Protein AF-A0A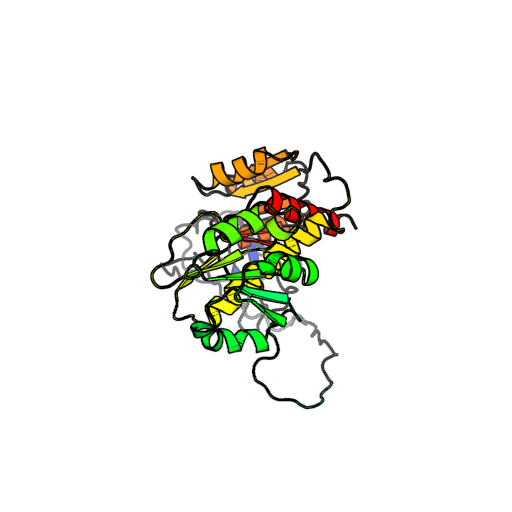348ZZZ7-F1 (afdb_monomer_lite)

Sequence (368 aa):
MDRSSLIPVRCTLPDGAIFDVIANDISSEGLRFYMSNSPVPPSVGDSLKLRFDTPGLEGVSVSGTIKNSSKVLDMACFRVCFDEVSDGDQPKLAEYRNPEAHRTHRGVDLGREDDIVPEGGVLFVIDEPAIRDTYGFLERSFDVLHSDSFDVISQLLSASPDAILLSSCLPDAPMVLQVLTGHPILRATPVIEVQRGKPKTSGRFFASLSSPLDEGLVLETFYRAIEAKRISTSLHEGEFSGPFKTGLSILLVDDSPGSEEYDLEVLRGLDCEVKRISNLKLLYDAFAWSTPDVIAIDEGTREVDARTVCRLLNMNRELKDVPKLLLSERKGRGISDQSALFSSVLTKPFTAKQFLSRVHYLFRQTSK

Structure (mmCIF, N/CA/C/O backbone):
data_AF-A0A348ZZZ7-F1
#
_entry.id   AF-A0A348ZZZ7-F1
#
loop_
_atom_site.group_PDB
_atom_site.id
_atom_site.type_symbol
_atom_site.label_atom_id
_atom_site.label_alt_id
_atom_site.label_comp_id
_atom_site.label_asym_id
_atom_site.label_entity_id
_atom_site.label_seq_id
_atom_site.pdbx_PDB_ins_code
_atom_site.Cartn_x
_atom_site.Cartn_y
_atom_site.Cartn_z
_atom_site.occupancy
_atom_site.B_iso_or_equiv
_atom_site.auth_seq_id
_atom_site.auth_comp_id
_atom_site.auth_asym_id
_atom_site.auth_atom_id
_atom_site.pdbx_PDB_model_num
ATOM 1 N N . MET A 1 1 ? 4.034 -18.084 21.343 1.00 40.88 1 MET A N 1
ATOM 2 C CA . MET A 1 1 ? 3.652 -17.492 22.643 1.00 40.88 1 MET A CA 1
ATOM 3 C C . MET A 1 1 ? 2.147 -17.589 22.761 1.00 40.88 1 MET A C 1
ATOM 5 O O . MET A 1 1 ? 1.463 -17.065 21.890 1.00 40.88 1 MET A O 1
ATOM 9 N N . ASP A 1 2 ? 1.656 -18.303 23.768 1.00 29.78 2 ASP A N 1
ATOM 10 C CA . ASP A 1 2 ? 0.224 -18.436 24.038 1.00 29.78 2 ASP A CA 1
ATOM 11 C C . ASP A 1 2 ? -0.265 -17.182 24.786 1.00 29.78 2 ASP A C 1
ATOM 13 O O . ASP A 1 2 ? 0.371 -16.741 25.740 1.00 29.78 2 ASP A O 1
ATOM 17 N N . ARG A 1 3 ? -1.328 -16.541 24.289 1.00 39.69 3 ARG A N 1
ATOM 18 C CA . ARG A 1 3 ? -1.830 -15.235 24.768 1.00 39.69 3 ARG A CA 1
ATOM 19 C C . ARG A 1 3 ? -2.827 -15.366 25.931 1.00 39.69 3 ARG A C 1
ATOM 21 O O . ARG A 1 3 ? -3.388 -14.363 26.360 1.00 39.69 3 ARG A O 1
ATOM 28 N N . SER A 1 4 ? -3.054 -16.577 26.433 1.00 36.25 4 SER A N 1
ATOM 29 C CA . SER A 1 4 ? -4.069 -16.898 27.445 1.00 36.25 4 SER A CA 1
ATOM 30 C C . SER A 1 4 ? -3.659 -16.638 28.908 1.00 36.25 4 SER A C 1
ATOM 32 O O . SER A 1 4 ? -4.477 -16.844 29.799 1.00 36.25 4 SER A O 1
ATOM 34 N N . SER A 1 5 ? -2.440 -16.155 29.184 1.00 48.00 5 SER A N 1
ATOM 35 C CA . SER A 1 5 ? -1.867 -16.105 30.546 1.00 48.00 5 SER A CA 1
ATOM 36 C C . SER A 1 5 ? -1.622 -14.706 31.137 1.00 48.00 5 SER A C 1
ATOM 38 O O . SER A 1 5 ? -0.994 -14.596 32.190 1.00 48.00 5 SER A O 1
ATOM 40 N N . LEU A 1 6 ? -2.103 -13.628 30.504 1.00 54.84 6 LEU A N 1
ATOM 41 C CA . LEU A 1 6 ? -1.942 -12.271 31.046 1.00 54.84 6 LEU A CA 1
ATOM 42 C C . LEU A 1 6 ? -3.040 -11.947 32.065 1.00 54.84 6 LEU A C 1
ATOM 44 O O . LEU A 1 6 ? -4.223 -11.964 31.728 1.00 54.84 6 LEU A O 1
ATOM 48 N N . ILE A 1 7 ? -2.644 -11.597 33.291 1.00 66.00 7 ILE A N 1
ATOM 49 C CA . ILE A 1 7 ? -3.569 -11.256 34.381 1.00 66.00 7 ILE A CA 1
ATOM 50 C C . ILE A 1 7 ? -3.380 -9.773 34.735 1.00 66.00 7 ILE A C 1
ATOM 52 O O . ILE A 1 7 ? -2.289 -9.392 35.172 1.00 66.00 7 ILE A O 1
ATOM 56 N N . PRO A 1 8 ? -4.396 -8.911 34.538 1.00 59.97 8 PRO A N 1
ATOM 57 C CA . PRO A 1 8 ? -4.351 -7.547 35.040 1.00 59.97 8 PRO A CA 1
ATOM 58 C C . PRO A 1 8 ? -4.433 -7.577 36.565 1.00 59.97 8 PRO A C 1
ATOM 60 O O . PRO A 1 8 ? -5.301 -8.229 37.142 1.00 59.97 8 PRO A O 1
ATOM 63 N N . VAL A 1 9 ? -3.523 -6.867 37.215 1.00 70.25 9 VAL A N 1
ATOM 64 C CA . VAL A 1 9 ? -3.410 -6.818 38.667 1.00 70.25 9 VAL A CA 1
ATOM 65 C C . VAL A 1 9 ? -3.410 -5.364 39.109 1.00 70.25 9 VAL A C 1
ATOM 67 O O . VAL A 1 9 ? -2.628 -4.553 38.619 1.00 70.25 9 VAL A O 1
ATOM 70 N N . ARG A 1 10 ? -4.267 -5.045 40.078 1.00 69.31 10 ARG A N 1
ATOM 71 C CA . ARG A 1 10 ? -4.267 -3.750 40.752 1.00 69.31 10 ARG A CA 1
ATOM 72 C C . ARG A 1 10 ? -3.380 -3.809 41.989 1.00 69.31 10 ARG A C 1
ATOM 74 O O . ARG A 1 10 ? -3.552 -4.691 42.829 1.00 69.31 10 ARG A O 1
ATOM 81 N N . CYS A 1 11 ? -2.461 -2.859 42.085 1.00 71.81 11 CYS A N 1
ATOM 82 C CA . CYS A 1 11 ? -1.496 -2.734 43.166 1.00 71.81 11 CYS A CA 1
ATOM 83 C C . CYS A 1 11 ? -1.718 -1.433 43.936 1.00 71.81 11 CYS A C 1
ATOM 85 O O . CYS A 1 11 ? -1.979 -0.392 43.335 1.00 71.81 11 CYS A O 1
ATOM 87 N N . THR A 1 12 ? -1.541 -1.488 45.257 1.00 64.62 12 THR A N 1
ATOM 88 C CA . THR A 1 12 ? -1.583 -0.314 46.142 1.00 64.62 12 THR A CA 1
ATOM 89 C C . THR A 1 12 ? -0.249 -0.157 46.877 1.00 64.62 12 THR A C 1
ATOM 91 O O . THR A 1 12 ? 0.246 -1.121 47.464 1.00 64.62 12 THR A O 1
ATOM 94 N N . LEU A 1 13 ? 0.342 1.039 46.836 1.00 70.00 13 LEU A N 1
ATOM 95 C CA . LEU A 1 13 ? 1.555 1.415 47.569 1.00 70.00 13 LEU A CA 1
ATOM 96 C C . LEU A 1 13 ? 1.272 1.665 49.062 1.00 70.00 13 LEU A C 1
ATOM 98 O O . LEU A 1 13 ? 0.129 1.926 49.438 1.00 70.00 13 LEU A O 1
ATOM 102 N N . PRO A 1 14 ? 2.306 1.656 49.932 1.00 64.88 14 PRO A N 1
ATOM 103 C CA . PRO A 1 14 ? 2.147 1.969 51.355 1.00 64.88 14 PRO A CA 1
ATOM 104 C C . PRO A 1 14 ? 1.553 3.355 51.650 1.00 64.88 14 PRO A C 1
ATOM 106 O O . PRO A 1 14 ? 0.932 3.537 52.692 1.00 64.88 14 PRO A O 1
ATOM 109 N N . ASP A 1 15 ? 1.739 4.324 50.751 1.00 72.69 15 ASP A N 1
ATOM 110 C CA . ASP A 1 15 ? 1.164 5.672 50.847 1.00 72.69 15 ASP A CA 1
ATOM 111 C C . ASP A 1 15 ? -0.277 5.763 50.302 1.00 72.69 15 ASP A C 1
ATOM 113 O O . ASP A 1 15 ? -0.887 6.831 50.340 1.00 72.69 15 ASP A O 1
ATOM 117 N N . GLY A 1 16 ? -0.835 4.645 49.828 1.00 71.75 16 GLY A N 1
ATOM 118 C CA . GLY A 1 16 ? -2.186 4.546 49.287 1.00 71.75 16 GLY A CA 1
ATOM 119 C C . GLY A 1 16 ? -2.299 4.800 47.782 1.00 71.75 16 GLY A C 1
ATOM 120 O O . GLY A 1 16 ? -3.409 4.732 47.257 1.00 71.75 16 GLY A O 1
ATOM 121 N N . ALA A 1 17 ? -1.202 5.071 47.066 1.00 70.69 17 ALA A N 1
ATOM 122 C CA . ALA A 1 17 ? -1.259 5.236 45.615 1.00 70.69 17 ALA A CA 1
ATOM 123 C C . ALA A 1 17 ? -1.585 3.909 44.907 1.00 70.69 17 ALA A C 1
ATOM 125 O O . ALA A 1 17 ? -1.021 2.866 45.232 1.00 70.69 17 ALA A O 1
ATOM 126 N N . ILE A 1 18 ? -2.477 3.957 43.915 1.00 69.38 18 ILE A N 1
ATOM 127 C CA . ILE A 1 18 ? -2.961 2.783 43.177 1.00 69.38 18 ILE A CA 1
ATOM 128 C C . ILE A 1 18 ? -2.403 2.807 41.754 1.00 69.38 18 ILE A C 1
ATOM 130 O O . ILE A 1 18 ? -2.401 3.853 41.106 1.00 69.38 18 ILE A O 1
ATOM 134 N N . PHE A 1 19 ? -1.965 1.656 41.249 1.00 71.88 19 PHE A N 1
ATOM 135 C CA . PHE A 1 19 ? -1.546 1.490 39.859 1.00 71.88 19 PHE A CA 1
ATOM 136 C C . PHE A 1 19 ? -1.891 0.093 39.339 1.00 71.88 19 PHE A C 1
ATOM 138 O O . PHE A 1 19 ? -1.918 -0.881 40.093 1.00 71.88 19 PHE A O 1
ATOM 145 N N . ASP A 1 20 ? -2.146 0.001 38.038 1.00 66.69 20 ASP A N 1
ATOM 146 C CA . ASP A 1 20 ? -2.441 -1.262 37.372 1.00 66.69 20 ASP A CA 1
ATOM 147 C C . ASP A 1 20 ? -1.150 -1.818 36.734 1.00 66.69 20 ASP A C 1
ATOM 149 O O . ASP A 1 20 ? -0.384 -1.101 36.084 1.00 66.69 20 ASP A O 1
ATOM 153 N N . VAL A 1 21 ? -0.885 -3.105 36.946 1.00 73.81 21 VAL A N 1
ATOM 154 C CA . VAL A 1 21 ? 0.233 -3.863 36.366 1.00 73.81 21 VAL A CA 1
ATOM 155 C C . VAL A 1 21 ? -0.299 -5.066 35.605 1.00 73.81 21 VAL A C 1
ATOM 157 O O . VAL A 1 21 ? -1.351 -5.617 35.921 1.00 73.81 21 VAL A O 1
ATOM 160 N N . ILE A 1 22 ? 0.453 -5.506 34.602 1.00 67.75 22 ILE A N 1
ATOM 161 C CA . ILE A 1 22 ? 0.140 -6.733 33.869 1.00 67.75 22 ILE A CA 1
ATOM 162 C C . ILE A 1 22 ? 1.120 -7.804 34.331 1.00 67.75 22 ILE A C 1
ATOM 164 O O . ILE A 1 22 ? 2.333 -7.646 34.167 1.00 67.75 22 ILE A O 1
ATOM 168 N N . ALA A 1 23 ? 0.599 -8.876 34.922 1.00 66.38 23 ALA A N 1
ATOM 169 C CA . ALA A 1 23 ? 1.379 -10.063 35.226 1.00 66.38 23 ALA A CA 1
ATOM 170 C C . ALA A 1 23 ? 1.506 -10.927 33.968 1.00 66.38 23 ALA A C 1
ATOM 172 O O . ALA A 1 23 ? 0.514 -11.183 33.281 1.00 66.38 23 ALA A O 1
ATOM 173 N N . ASN A 1 24 ? 2.723 -11.377 33.675 1.00 59.62 24 ASN A N 1
ATOM 174 C CA . ASN A 1 24 ? 2.992 -12.356 32.631 1.00 59.62 24 ASN A CA 1
ATOM 175 C C . ASN A 1 24 ? 3.747 -13.540 33.235 1.00 59.62 24 ASN A C 1
ATOM 177 O O . ASN A 1 24 ? 4.702 -13.335 33.985 1.00 59.62 24 ASN A O 1
ATOM 181 N N . ASP A 1 25 ? 3.350 -14.739 32.814 1.00 56.84 25 ASP A N 1
ATOM 182 C CA . ASP A 1 25 ? 4.038 -16.010 33.047 1.00 56.84 25 ASP A CA 1
ATOM 183 C C . ASP A 1 25 ? 4.142 -16.431 34.530 1.00 56.84 25 ASP A C 1
ATOM 185 O O . ASP A 1 25 ? 4.960 -15.930 35.304 1.00 56.84 25 ASP A O 1
ATOM 189 N N . ILE A 1 26 ? 3.300 -17.389 34.937 1.00 54.06 26 ILE A N 1
ATOM 190 C CA . ILE A 1 26 ? 3.423 -18.077 36.229 1.00 54.06 26 ILE A CA 1
ATOM 191 C C . ILE A 1 26 ? 4.388 -19.245 36.015 1.00 54.06 26 ILE A C 1
ATOM 193 O O . ILE A 1 26 ? 3.978 -20.355 35.684 1.00 54.06 26 ILE A O 1
ATOM 197 N N . SER A 1 27 ? 5.683 -18.983 36.171 1.00 59.16 27 SER A N 1
ATOM 198 C CA . SER A 1 27 ? 6.711 -20.027 36.142 1.00 59.16 27 SER A CA 1
ATOM 199 C C . SER A 1 27 ? 7.116 -20.441 37.559 1.00 59.16 27 SER A C 1
ATOM 201 O O . SER A 1 27 ? 6.886 -19.710 38.525 1.00 59.16 27 SER A O 1
ATOM 203 N N . SER A 1 28 ? 7.810 -21.575 37.690 1.00 43.50 28 SER A N 1
ATOM 204 C CA . SER A 1 28 ? 8.459 -21.980 38.946 1.00 43.50 28 SER A CA 1
ATOM 205 C C . SER A 1 28 ? 9.517 -20.982 39.442 1.00 43.50 28 SER A C 1
ATOM 207 O O . SER A 1 28 ? 9.983 -21.103 40.570 1.00 43.50 28 SER A O 1
ATOM 209 N N . GLU A 1 29 ? 9.915 -20.002 38.620 1.00 46.00 29 GLU A N 1
ATOM 210 C CA . GLU A 1 29 ? 10.874 -18.954 38.988 1.00 46.00 29 GLU A CA 1
ATOM 211 C C . GLU A 1 29 ? 10.224 -17.649 39.489 1.00 46.00 29 GLU A C 1
ATOM 213 O O . GLU A 1 29 ? 10.944 -16.720 39.873 1.00 46.00 29 GLU A O 1
ATOM 218 N N . GLY A 1 30 ? 8.887 -17.586 39.517 1.00 51.91 30 GLY A N 1
ATOM 219 C CA . GLY A 1 30 ? 8.097 -16.454 40.009 1.00 51.91 30 GLY A CA 1
ATOM 220 C C . GLY A 1 30 ? 7.305 -15.720 38.919 1.00 51.91 30 GLY A C 1
ATOM 221 O O . GLY A 1 30 ? 7.444 -15.991 37.726 1.00 51.91 30 GLY A O 1
ATOM 222 N N . LEU A 1 31 ? 6.465 -14.777 39.360 1.00 55.09 31 LEU A N 1
ATOM 223 C CA . LEU A 1 31 ? 5.663 -13.876 38.521 1.00 55.09 31 LEU A CA 1
ATOM 224 C C . LEU A 1 31 ? 6.498 -12.679 38.048 1.00 55.09 31 LEU A C 1
ATOM 226 O O . LEU A 1 31 ? 7.204 -12.065 38.854 1.00 55.09 31 LEU A O 1
ATOM 230 N N . ARG A 1 32 ? 6.370 -12.296 36.771 1.00 56.94 32 ARG A N 1
ATOM 231 C CA . ARG A 1 32 ? 6.934 -11.043 36.244 1.00 56.94 32 ARG A CA 1
ATOM 232 C C . ARG A 1 32 ? 5.830 -10.015 36.031 1.00 56.94 32 ARG A C 1
ATOM 234 O O . ARG A 1 32 ? 4.842 -10.290 35.354 1.00 56.94 32 ARG A O 1
ATOM 241 N N . PHE A 1 33 ? 6.027 -8.815 36.568 1.00 61.47 33 PHE A N 1
ATOM 242 C CA . PHE A 1 33 ? 5.112 -7.689 36.382 1.00 61.47 33 PHE A CA 1
ATOM 243 C C . PHE A 1 33 ? 5.710 -6.651 35.447 1.00 61.47 33 PHE A C 1
ATOM 245 O O . PHE A 1 33 ? 6.908 -6.377 35.498 1.00 61.47 33 PHE A O 1
ATOM 252 N N . TYR A 1 34 ? 4.848 -6.040 34.642 1.00 57.56 34 TYR A N 1
ATOM 253 C CA . TYR A 1 34 ? 5.182 -4.892 33.812 1.00 57.56 34 TYR A CA 1
ATOM 254 C C . TYR A 1 34 ? 4.372 -3.692 34.293 1.00 57.56 34 TYR A C 1
ATOM 256 O O . TYR A 1 34 ? 3.142 -3.749 34.335 1.00 57.56 34 TYR A O 1
ATOM 264 N N . MET A 1 35 ? 5.065 -2.612 34.656 1.00 54.06 35 MET A N 1
ATOM 265 C CA . MET A 1 35 ? 4.446 -1.319 34.947 1.00 54.06 35 MET A CA 1
ATOM 266 C C . MET A 1 35 ? 4.357 -0.506 33.660 1.00 54.06 35 MET A C 1
ATOM 268 O O . MET A 1 35 ? 5.371 -0.281 33.003 1.00 54.06 35 MET A O 1
ATOM 272 N N . SER A 1 36 ? 3.161 -0.041 33.303 1.00 45.88 36 SER A N 1
ATOM 273 C CA . SER A 1 36 ? 3.002 0.950 32.239 1.00 45.88 36 SER A CA 1
ATOM 274 C C . SER A 1 36 ? 2.956 2.356 32.842 1.00 45.88 36 SER A C 1
ATOM 276 O O . SER A 1 36 ? 1.998 2.694 33.528 1.00 45.88 36 SER A O 1
ATOM 278 N N . ASN A 1 37 ? 3.980 3.165 32.558 1.00 46.91 37 ASN A N 1
ATOM 279 C CA . ASN A 1 37 ? 3.982 4.633 32.636 1.00 46.91 37 ASN A CA 1
ATOM 280 C C . ASN A 1 37 ? 3.363 5.279 33.893 1.00 46.91 37 ASN A C 1
ATOM 282 O O . ASN A 1 37 ? 2.381 6.013 33.804 1.00 46.91 37 ASN A O 1
ATOM 286 N N . SER A 1 38 ? 4.015 5.118 35.043 1.00 47.84 38 SER A N 1
ATOM 287 C CA . SER A 1 38 ? 3.866 6.045 36.173 1.00 47.84 38 SER A CA 1
ATOM 288 C C . SER A 1 38 ? 5.264 6.390 36.696 1.00 47.84 38 SER A C 1
ATOM 290 O O . SER A 1 38 ? 6.122 5.501 36.672 1.00 47.84 38 SER A O 1
ATOM 292 N N . PRO A 1 39 ? 5.561 7.640 37.113 1.00 48.06 39 PRO A N 1
ATOM 293 C CA . PRO A 1 39 ? 6.867 7.956 37.676 1.00 48.06 39 PRO A CA 1
ATOM 294 C C . PRO A 1 39 ? 7.114 7.043 38.878 1.00 48.06 39 PRO A C 1
ATOM 296 O O . PRO A 1 39 ? 6.330 7.034 39.827 1.00 48.06 39 PRO A O 1
ATOM 299 N N . VAL A 1 40 ? 8.189 6.252 38.820 1.00 52.66 40 VAL A N 1
ATOM 300 C CA . VAL A 1 40 ? 8.636 5.445 39.959 1.00 52.66 40 VAL A CA 1
ATOM 301 C C . VAL A 1 40 ? 8.808 6.407 41.141 1.00 52.66 40 VAL A C 1
ATOM 303 O O . VAL A 1 40 ? 9.551 7.384 40.994 1.00 52.66 40 VAL A O 1
ATOM 306 N N . PRO A 1 41 ? 8.120 6.204 42.282 1.00 50.31 41 PRO A N 1
ATOM 307 C CA . PRO A 1 41 ? 8.242 7.115 43.408 1.00 50.31 41 PRO A CA 1
ATOM 308 C C . PRO A 1 41 ? 9.722 7.219 43.805 1.00 50.31 41 PRO A C 1
ATOM 310 O O . PRO A 1 41 ? 10.372 6.183 43.971 1.00 50.31 41 PRO A O 1
ATOM 313 N N . PRO A 1 42 ? 10.278 8.432 43.966 1.00 44.09 42 PRO A N 1
ATOM 314 C CA . PRO A 1 42 ? 11.722 8.646 44.095 1.00 44.09 42 PRO A CA 1
ATOM 315 C C . PRO A 1 42 ? 12.347 8.091 45.389 1.00 44.09 42 PRO A C 1
ATOM 317 O O . PRO A 1 42 ? 13.542 8.266 45.614 1.00 44.09 42 PRO A O 1
ATOM 320 N N . SER A 1 43 ? 11.577 7.420 46.248 1.00 48.38 43 SER A N 1
ATOM 321 C CA . SER A 1 43 ? 12.046 6.934 47.546 1.00 48.38 43 SER A CA 1
ATOM 322 C C . SER A 1 43 ? 11.319 5.677 48.024 1.00 48.38 43 SER A C 1
ATOM 324 O O . SER A 1 43 ? 10.926 5.593 49.189 1.00 48.38 43 SER A O 1
ATOM 326 N N . VAL A 1 44 ? 11.128 4.684 47.156 1.00 48.03 44 VAL A N 1
ATOM 327 C CA . VAL A 1 44 ? 10.883 3.329 47.662 1.00 48.03 44 VAL A CA 1
ATOM 328 C C . VAL A 1 44 ? 12.252 2.729 47.976 1.00 48.03 44 VAL A C 1
ATOM 330 O O . VAL A 1 44 ? 13.039 2.477 47.067 1.00 48.03 44 VAL A O 1
ATOM 333 N N . GLY A 1 45 ? 12.566 2.561 49.264 1.00 51.06 45 GLY A N 1
ATOM 334 C CA . GLY A 1 45 ? 13.720 1.764 49.694 1.00 51.06 45 GLY A CA 1
ATOM 335 C C . GLY A 1 45 ? 13.630 0.320 49.180 1.00 51.06 45 GLY A C 1
ATOM 336 O O . GLY A 1 45 ? 12.657 -0.048 48.531 1.00 51.06 45 GLY A O 1
ATOM 337 N N . ASP A 1 46 ? 14.620 -0.515 49.499 1.00 46.59 46 ASP A N 1
ATOM 338 C CA . ASP A 1 46 ? 14.864 -1.850 48.909 1.00 46.59 46 ASP A CA 1
ATOM 339 C C . ASP A 1 46 ? 13.717 -2.891 48.995 1.00 46.59 46 ASP A C 1
ATOM 341 O O . ASP A 1 46 ? 13.890 -4.041 48.589 1.00 46.59 46 ASP A O 1
ATOM 345 N N . SER A 1 47 ? 12.536 -2.520 49.494 1.00 49.94 47 SER A N 1
ATOM 346 C CA . SER A 1 47 ? 11.349 -3.369 49.559 1.00 49.94 47 SER A CA 1
ATOM 347 C C . SER A 1 47 ? 10.066 -2.594 49.226 1.00 49.94 47 SER A C 1
ATOM 349 O O . SER A 1 47 ? 9.554 -1.804 50.018 1.00 49.94 47 SER A O 1
ATOM 351 N N . LEU A 1 48 ? 9.508 -2.859 48.044 1.00 52.34 48 LEU A N 1
ATOM 352 C CA . LEU A 1 48 ? 8.125 -2.517 47.710 1.00 52.34 48 LEU A CA 1
ATOM 353 C C . LEU A 1 48 ? 7.223 -3.626 48.271 1.00 52.34 48 LEU A C 1
ATOM 355 O O . LEU A 1 48 ? 7.431 -4.787 47.928 1.00 52.34 48 LEU A O 1
ATOM 359 N N . LYS A 1 49 ? 6.242 -3.295 49.120 1.00 54.00 49 LYS A N 1
ATOM 360 C CA . LYS A 1 49 ? 5.175 -4.234 49.504 1.00 54.00 49 LYS A CA 1
ATOM 361 C C . LYS A 1 49 ? 3.967 -3.991 48.613 1.00 54.00 49 LYS A C 1
ATOM 363 O O . LYS A 1 49 ? 3.377 -2.916 48.675 1.00 54.00 49 LYS A O 1
ATOM 368 N N . LEU A 1 50 ? 3.617 -4.981 47.801 1.00 56.19 50 LEU A N 1
ATOM 369 C CA . LEU A 1 50 ? 2.416 -4.952 46.969 1.00 56.19 50 LEU A CA 1
ATOM 370 C C . LEU A 1 50 ? 1.294 -5.722 47.661 1.00 56.19 50 LEU A C 1
ATOM 372 O O . LEU A 1 50 ? 1.521 -6.817 48.175 1.00 56.19 50 LEU A O 1
ATOM 376 N N . ARG A 1 51 ? 0.087 -5.152 47.655 1.00 57.09 51 ARG A N 1
ATOM 377 C CA . ARG A 1 51 ? -1.147 -5.837 48.046 1.00 57.09 51 ARG A CA 1
ATOM 378 C C . ARG A 1 51 ? -1.988 -6.083 46.799 1.00 57.09 51 ARG A C 1
ATOM 380 O O . ARG A 1 51 ? -2.195 -5.155 46.021 1.00 57.09 51 ARG A O 1
ATOM 387 N N . PHE A 1 52 ? -2.446 -7.319 46.635 1.00 62.25 52 PHE A N 1
ATOM 388 C CA . PHE A 1 52 ? -3.269 -7.757 45.513 1.00 62.25 52 PHE A CA 1
ATOM 389 C C . PHE A 1 52 ? -4.730 -7.768 45.953 1.00 62.25 52 PHE A C 1
ATOM 391 O O . PHE A 1 52 ? -5.084 -8.476 46.893 1.00 62.25 52 PHE A O 1
ATOM 398 N N . ASP A 1 53 ? -5.577 -7.016 45.253 1.00 53.31 53 ASP A N 1
ATOM 399 C CA . ASP A 1 53 ? -7.030 -7.003 45.493 1.00 53.31 53 ASP A CA 1
ATOM 400 C C . ASP A 1 53 ? -7.778 -7.974 44.553 1.00 53.31 53 ASP A C 1
ATOM 402 O O . ASP A 1 53 ? -8.980 -7.851 44.324 1.00 53.31 53 ASP A O 1
ATOM 406 N N . THR A 1 54 ? -7.057 -8.930 43.954 1.00 53.62 54 THR A N 1
ATOM 407 C CA . THR A 1 54 ? -7.609 -9.903 42.998 1.00 53.62 54 THR A CA 1
ATOM 408 C C . THR A 1 54 ? -8.064 -11.170 43.729 1.00 53.62 54 THR A C 1
ATOM 410 O O . THR A 1 54 ? -7.252 -11.743 44.461 1.00 53.62 54 THR A O 1
ATOM 413 N N . PRO A 1 55 ? -9.309 -11.646 43.520 1.00 53.84 55 PRO A N 1
ATOM 414 C CA . PRO A 1 55 ? -9.785 -12.890 44.118 1.00 53.84 55 PRO A CA 1
ATOM 415 C C . PRO A 1 55 ? -8.873 -14.082 43.788 1.00 53.84 55 PRO A C 1
ATOM 417 O O . PRO A 1 55 ? -8.565 -14.308 42.618 1.00 53.84 55 PRO A O 1
ATOM 420 N N . GLY A 1 56 ? -8.440 -14.839 44.798 1.00 58.69 56 GLY A N 1
ATOM 421 C CA . GLY A 1 56 ? -7.498 -15.962 44.678 1.00 58.69 56 GLY A CA 1
ATOM 422 C C . GLY A 1 56 ? -6.022 -15.618 44.926 1.00 58.69 56 GLY A C 1
ATOM 423 O O . GLY A 1 56 ? -5.187 -16.521 44.943 1.00 58.69 56 GLY A O 1
ATOM 424 N N . LEU A 1 57 ? -5.685 -14.340 45.124 1.00 58.78 57 LEU A N 1
ATOM 425 C CA . LEU A 1 57 ? -4.351 -13.874 45.534 1.00 58.78 57 LEU A CA 1
ATOM 426 C C . LEU A 1 57 ? -4.390 -13.151 46.893 1.00 58.78 57 LEU A C 1
ATOM 428 O O . LEU A 1 57 ? -3.459 -12.419 47.243 1.00 58.78 57 LEU A O 1
ATOM 432 N N . GLU A 1 58 ? -5.462 -13.332 47.670 1.00 60.25 58 GLU A N 1
ATOM 433 C CA . GLU A 1 58 ? -5.593 -12.707 48.982 1.00 60.25 58 GLU A CA 1
ATOM 434 C C . GLU A 1 58 ? -4.475 -13.180 49.923 1.00 60.25 58 GLU A C 1
ATOM 436 O O . GLU A 1 58 ? -4.245 -14.372 50.109 1.00 60.25 58 GLU A O 1
ATOM 441 N N . GLY A 1 59 ? -3.768 -12.232 50.541 1.00 56.22 59 GLY A N 1
ATOM 442 C CA . GLY A 1 59 ? -2.684 -12.532 51.483 1.00 56.22 59 GLY A CA 1
ATOM 443 C C . GLY A 1 59 ? -1.313 -12.770 50.843 1.00 56.22 59 GLY A C 1
ATOM 444 O O . GLY A 1 59 ? -0.335 -12.904 51.577 1.00 56.22 59 GLY A O 1
ATOM 445 N N . VAL A 1 60 ? -1.198 -12.746 49.509 1.00 55.28 60 VAL A N 1
ATOM 446 C CA . VAL A 1 60 ? 0.105 -12.813 48.835 1.00 55.28 60 VAL A CA 1
ATOM 447 C C . VAL A 1 60 ? 0.867 -11.508 49.074 1.00 55.28 60 VAL A C 1
ATOM 449 O O . VAL A 1 60 ? 0.484 -10.438 48.601 1.00 55.28 60 VAL A O 1
ATOM 452 N N . SER A 1 61 ? 1.957 -11.603 49.833 1.00 50.59 61 SER A N 1
ATOM 453 C CA . SER A 1 61 ? 2.916 -10.524 50.055 1.00 50.59 61 SER A CA 1
ATOM 454 C C . SER A 1 61 ? 4.044 -10.668 49.037 1.00 50.59 61 SER A C 1
ATOM 456 O O . SER A 1 61 ? 4.713 -11.696 48.985 1.00 50.59 61 SER A O 1
ATOM 458 N N . VAL A 1 62 ? 4.244 -9.646 48.205 1.00 54.31 62 VAL A N 1
ATOM 459 C CA . VAL A 1 62 ? 5.374 -9.587 47.273 1.00 54.31 62 VAL A CA 1
ATOM 460 C C . VAL A 1 62 ? 6.369 -8.570 47.793 1.00 54.31 62 VAL A C 1
ATOM 462 O O . VAL A 1 62 ? 6.008 -7.413 48.013 1.00 54.31 62 VAL A O 1
ATOM 465 N N . SER A 1 63 ? 7.618 -9.003 47.955 1.00 47.72 63 SER A N 1
ATOM 466 C CA . SER A 1 63 ? 8.765 -8.126 48.165 1.00 47.72 63 SER A CA 1
ATOM 467 C C . SER A 1 63 ? 9.724 -8.243 46.980 1.00 47.72 63 SER A C 1
ATOM 469 O O . SER A 1 63 ? 9.946 -9.330 46.452 1.00 47.72 63 SER A O 1
ATOM 471 N N . GLY A 1 64 ? 10.265 -7.115 46.522 1.00 48.97 64 GLY A N 1
ATOM 472 C CA . GLY A 1 64 ? 11.206 -7.076 45.407 1.00 48.97 64 GLY A CA 1
ATOM 473 C C . GLY A 1 64 ? 11.998 -5.772 45.373 1.00 48.97 64 GLY A C 1
ATOM 474 O O . GLY A 1 64 ? 11.542 -4.745 45.880 1.00 48.97 64 GLY A O 1
ATOM 475 N N . THR A 1 65 ? 13.188 -5.827 44.775 1.00 45.09 65 THR A N 1
ATOM 476 C CA . THR A 1 65 ? 14.119 -4.696 44.660 1.00 45.09 65 THR A CA 1
ATOM 477 C C . THR A 1 65 ? 14.047 -4.091 43.259 1.00 45.09 65 THR A C 1
ATOM 479 O O . THR A 1 65 ? 14.138 -4.814 42.265 1.00 45.09 65 THR A O 1
ATOM 482 N N . ILE A 1 66 ? 13.930 -2.766 43.157 1.00 48.38 66 ILE A N 1
ATOM 483 C CA . ILE A 1 66 ? 13.921 -2.062 41.868 1.00 48.38 66 ILE A CA 1
ATOM 484 C C . ILE A 1 66 ? 15.368 -1.867 41.406 1.00 48.38 66 ILE A C 1
ATOM 486 O O . ILE A 1 66 ? 16.120 -1.095 41.997 1.00 48.38 66 ILE A O 1
ATOM 490 N N . LYS A 1 67 ? 15.781 -2.550 40.332 1.00 42.75 67 LYS A N 1
ATOM 491 C CA . LYS A 1 67 ? 17.066 -2.269 39.674 1.00 42.75 67 LYS A CA 1
ATOM 492 C C . LYS A 1 67 ? 16.859 -1.244 38.569 1.00 42.75 67 LYS A C 1
ATOM 494 O O . LYS A 1 67 ? 16.286 -1.555 37.532 1.00 42.75 67 LYS A O 1
ATOM 499 N N . ASN A 1 68 ? 17.352 -0.032 38.794 1.00 41.03 68 ASN A N 1
ATOM 500 C CA . ASN A 1 68 ? 17.330 1.033 37.802 1.00 41.03 68 ASN A CA 1
ATOM 501 C C . ASN A 1 68 ? 18.467 0.804 36.787 1.00 41.03 68 ASN A C 1
ATOM 503 O O . ASN A 1 68 ? 19.626 1.103 37.078 1.00 41.03 68 ASN A O 1
ATOM 507 N N . SER A 1 69 ? 18.177 0.202 35.629 1.00 36.88 69 SER A N 1
ATOM 508 C CA . SER A 1 69 ? 19.155 0.101 34.540 1.00 36.88 69 SER A CA 1
ATOM 509 C C . SER A 1 69 ? 18.995 1.298 33.613 1.00 36.88 69 SER A C 1
ATOM 511 O O . SER A 1 69 ? 18.090 1.350 32.784 1.00 36.88 69 SER A O 1
ATOM 513 N N . SER A 1 70 ? 19.890 2.270 33.748 1.00 36.81 70 SER A N 1
ATOM 514 C CA . SER A 1 70 ? 19.941 3.438 32.880 1.00 36.81 70 SER A CA 1
ATOM 515 C C . SER A 1 70 ? 20.319 3.037 31.450 1.00 36.81 70 SER A C 1
ATOM 517 O O . SER A 1 70 ? 21.499 2.932 31.117 1.00 36.81 70 SER A O 1
ATOM 519 N N . LYS A 1 71 ? 19.301 2.796 30.611 1.00 34.53 71 LYS A N 1
ATOM 520 C CA . LYS A 1 71 ? 19.201 3.138 29.177 1.00 34.53 71 LYS A CA 1
ATOM 521 C C . LYS A 1 71 ? 18.038 2.372 28.532 1.00 34.53 71 LYS A C 1
ATOM 523 O O . LYS A 1 71 ? 18.138 1.171 28.332 1.00 34.53 71 LYS A O 1
ATOM 528 N N . VAL A 1 72 ? 17.032 3.143 28.107 1.00 34.06 72 VAL A N 1
ATOM 529 C CA . VAL A 1 72 ? 15.991 2.809 27.117 1.00 34.06 72 VAL A CA 1
ATOM 530 C C . VAL A 1 72 ? 15.030 1.690 27.555 1.00 34.06 72 VAL A C 1
ATOM 532 O O . VAL A 1 72 ? 15.369 0.515 27.511 1.00 34.06 72 VAL A O 1
ATOM 535 N N . LEU A 1 73 ? 13.799 2.106 27.887 1.00 30.44 73 LEU A N 1
ATOM 536 C CA . LEU A 1 73 ? 12.697 1.375 28.539 1.00 30.44 73 LEU A CA 1
ATOM 537 C C . LEU A 1 73 ? 12.882 1.235 30.057 1.00 30.44 73 LEU A C 1
ATOM 539 O O . LEU A 1 73 ? 13.643 0.395 30.531 1.00 30.44 73 LEU A O 1
ATOM 543 N N . ASP A 1 74 ? 12.128 2.033 30.820 1.00 34.94 74 ASP A N 1
ATOM 544 C CA . ASP A 1 74 ? 11.951 1.856 32.265 1.00 34.94 74 ASP A CA 1
ATOM 545 C C . ASP A 1 74 ? 11.153 0.567 32.521 1.00 34.94 74 ASP A C 1
ATOM 547 O O . ASP A 1 74 ? 9.948 0.568 32.760 1.00 34.94 74 ASP A O 1
ATOM 551 N N . MET A 1 75 ? 11.825 -0.576 32.409 1.00 34.88 75 MET A N 1
ATOM 552 C CA . MET A 1 75 ? 11.296 -1.877 32.793 1.00 34.88 75 MET A CA 1
ATOM 553 C C . MET A 1 75 ? 11.773 -2.208 34.205 1.00 34.88 75 MET A C 1
ATOM 555 O O . MET A 1 75 ? 12.893 -2.674 34.405 1.00 34.88 75 MET A O 1
ATOM 559 N N . ALA A 1 76 ? 10.906 -2.014 35.198 1.00 42.28 76 ALA A N 1
ATOM 560 C CA . ALA A 1 76 ? 11.112 -2.605 36.514 1.00 42.28 76 ALA A CA 1
ATOM 561 C C . ALA A 1 76 ? 10.771 -4.101 36.439 1.00 42.28 76 ALA A C 1
ATOM 563 O O . ALA A 1 76 ? 9.627 -4.474 36.192 1.00 42.28 76 ALA A O 1
ATOM 564 N N . CYS A 1 77 ? 11.772 -4.961 36.620 1.00 37.59 77 CYS A N 1
ATOM 565 C CA . CYS A 1 77 ? 11.572 -6.404 36.699 1.00 37.59 77 CYS A CA 1
ATOM 566 C C . CYS A 1 77 ? 11.502 -6.806 38.176 1.00 37.59 77 CYS A C 1
ATOM 568 O O . CYS A 1 77 ? 12.472 -6.623 38.913 1.00 37.59 77 CYS A O 1
ATOM 570 N N . PHE A 1 78 ? 10.361 -7.338 38.608 1.00 46.47 78 PHE A N 1
ATOM 571 C CA . PHE A 1 78 ? 10.161 -7.811 39.975 1.00 46.47 78 PHE A CA 1
ATOM 572 C C . PHE A 1 78 ? 10.347 -9.324 40.030 1.00 46.47 78 PHE A C 1
ATOM 574 O O . PHE A 1 78 ? 9.887 -10.041 39.142 1.00 46.47 78 PHE A O 1
ATOM 581 N N . ARG A 1 79 ? 11.004 -9.808 41.085 1.00 38.97 79 ARG A N 1
ATOM 582 C CA . ARG A 1 79 ? 11.010 -11.227 41.438 1.00 38.97 79 ARG A CA 1
ATOM 583 C C . ARG A 1 79 ? 10.093 -11.406 42.634 1.00 38.97 79 ARG A C 1
ATOM 585 O O . ARG A 1 79 ? 10.316 -10.769 43.656 1.00 38.97 79 ARG A O 1
ATOM 592 N N . VAL A 1 80 ? 9.077 -12.248 42.494 1.00 43.38 80 VAL A N 1
ATOM 593 C CA . VAL A 1 80 ? 8.205 -12.626 43.607 1.00 43.38 80 VAL A CA 1
ATOM 594 C C . VAL A 1 80 ? 8.808 -13.821 44.324 1.00 43.38 80 VAL A C 1
ATOM 596 O O . VAL A 1 80 ? 8.915 -14.894 43.735 1.00 43.38 80 VAL A O 1
ATOM 599 N N . CYS A 1 81 ? 9.178 -13.639 45.586 1.00 39.56 81 CYS A N 1
ATOM 600 C CA . CYS A 1 81 ? 9.400 -14.748 46.504 1.00 39.56 81 CYS A CA 1
ATOM 601 C C . CYS A 1 81 ? 8.109 -14.967 47.295 1.00 39.56 81 CYS A C 1
ATOM 603 O O . CYS A 1 81 ? 7.557 -14.009 47.833 1.00 39.56 81 CYS A O 1
ATOM 605 N N . PHE A 1 82 ? 7.626 -16.205 47.348 1.00 42.69 82 PHE A N 1
ATOM 606 C CA . PHE A 1 82 ? 6.560 -16.582 48.268 1.00 42.69 82 PHE A CA 1
ATOM 607 C C . PHE A 1 82 ? 7.209 -16.864 49.622 1.00 42.69 82 PHE A C 1
ATOM 609 O O . PHE A 1 82 ? 8.124 -17.687 49.689 1.00 42.69 82 PHE A O 1
ATOM 616 N N . ASP A 1 83 ? 6.776 -16.170 50.674 1.00 38.75 83 ASP A N 1
ATOM 617 C CA . ASP A 1 83 ? 7.125 -16.580 52.034 1.00 38.75 83 ASP A CA 1
ATOM 618 C C . ASP A 1 83 ? 6.554 -17.985 52.262 1.00 38.75 83 ASP A C 1
ATOM 620 O O . ASP A 1 83 ? 5.451 -18.285 51.795 1.00 38.75 83 ASP A O 1
ATOM 624 N N . GLU A 1 84 ? 7.323 -18.855 52.924 1.00 36.47 84 GLU A N 1
ATOM 625 C CA . GLU A 1 84 ? 6.901 -20.217 53.252 1.00 36.47 84 GLU A CA 1
ATOM 626 C C . GLU A 1 84 ? 5.507 -20.177 53.889 1.00 36.47 84 GLU A C 1
ATOM 628 O O . GLU A 1 84 ? 5.318 -19.689 55.007 1.00 36.47 84 GLU A O 1
ATOM 633 N N . VAL A 1 85 ? 4.511 -20.668 53.147 1.00 37.47 85 VAL A N 1
ATOM 634 C CA . VAL A 1 85 ? 3.190 -20.940 53.702 1.00 37.47 85 VAL A CA 1
ATOM 635 C C . VAL A 1 85 ? 3.422 -21.968 54.797 1.00 37.47 85 VAL A C 1
ATOM 637 O O . VAL A 1 85 ? 4.037 -23.006 54.553 1.00 37.47 85 VAL A O 1
ATOM 640 N N . SER A 1 86 ? 2.981 -21.644 56.010 1.00 37.47 86 SER A N 1
ATOM 641 C CA . SER A 1 86 ? 3.035 -22.548 57.155 1.00 37.47 86 SER A CA 1
ATOM 642 C C . SER A 1 86 ? 2.509 -23.915 56.721 1.00 37.47 86 SER A C 1
ATOM 644 O O . SER A 1 86 ? 1.410 -23.981 56.172 1.00 37.47 86 SER A O 1
ATOM 646 N N . ASP A 1 87 ? 3.308 -24.964 56.925 1.00 38.47 87 ASP A N 1
ATOM 647 C CA . ASP A 1 87 ? 2.991 -26.358 56.591 1.00 38.47 87 ASP A CA 1
ATOM 648 C C . ASP A 1 87 ? 1.509 -26.668 56.880 1.00 38.47 87 ASP A C 1
ATOM 650 O O . ASP A 1 87 ? 1.094 -26.734 58.041 1.00 38.47 87 ASP A O 1
ATOM 654 N N . GLY A 1 88 ? 0.685 -26.796 55.833 1.00 39.53 88 GLY A N 1
ATOM 655 C CA . GLY A 1 88 ? -0.751 -27.019 56.011 1.00 39.53 88 GLY A CA 1
ATOM 656 C C . GLY A 1 88 ? -1.597 -27.043 54.741 1.00 39.53 88 GLY A C 1
ATOM 657 O O . GLY A 1 88 ? -2.327 -28.007 54.545 1.00 39.53 88 GLY A O 1
ATOM 658 N N . ASP A 1 89 ? -1.475 -26.051 53.854 1.00 36.41 89 ASP A N 1
ATOM 659 C CA . ASP A 1 89 ? -2.369 -25.920 52.691 1.00 36.41 89 ASP A CA 1
ATOM 660 C C . ASP A 1 89 ? -1.592 -25.582 51.407 1.00 36.41 89 ASP A C 1
ATOM 662 O O . ASP A 1 89 ? -1.239 -24.432 51.148 1.00 36.41 89 ASP A O 1
ATOM 666 N N . GLN A 1 90 ? -1.329 -26.589 50.563 1.00 32.12 90 GLN A N 1
ATOM 667 C CA . GLN A 1 90 ? -0.838 -26.353 49.200 1.00 32.12 90 GLN A CA 1
ATOM 668 C C . GLN A 1 90 ? -2.001 -25.983 48.260 1.00 32.12 90 GLN A C 1
ATOM 670 O O . GLN A 1 90 ? -2.959 -26.758 48.150 1.00 32.12 90 GLN A O 1
ATOM 675 N N . PRO A 1 91 ? -1.922 -24.874 47.501 1.00 32.03 91 PRO A N 1
ATOM 676 C CA . PRO A 1 91 ? -2.882 -24.597 46.442 1.00 32.03 91 PRO A CA 1
ATOM 677 C C . PRO A 1 91 ? -2.631 -25.542 45.256 1.00 32.03 91 PRO A C 1
ATOM 679 O O . PRO A 1 91 ? -1.565 -25.539 44.640 1.00 32.03 91 PRO A O 1
ATOM 682 N N . LYS A 1 92 ? -3.623 -26.372 44.919 1.00 28.77 92 LYS A N 1
ATOM 683 C CA . LYS A 1 92 ? -3.587 -27.233 43.727 1.00 28.77 92 LYS A CA 1
ATOM 684 C C . LYS A 1 92 ? -3.771 -26.388 42.462 1.00 28.77 92 LYS A C 1
ATOM 686 O O . LYS A 1 92 ? -4.887 -25.955 42.184 1.00 28.77 92 LYS A O 1
ATOM 691 N N . LEU A 1 93 ? -2.718 -26.213 41.662 1.00 27.84 93 LEU A N 1
ATOM 692 C CA . LEU A 1 93 ? -2.850 -25.795 40.260 1.00 27.84 93 LEU A CA 1
ATOM 693 C C . LEU A 1 93 ? -3.150 -27.021 39.383 1.00 27.84 93 LEU A C 1
ATOM 695 O O . LEU A 1 93 ? -2.406 -27.999 39.389 1.00 27.84 93 LEU A O 1
ATOM 699 N N . ALA A 1 94 ? -4.257 -26.971 38.641 1.00 26.48 94 ALA A N 1
ATOM 700 C CA . ALA A 1 94 ? -4.655 -28.005 37.691 1.00 26.48 94 ALA A CA 1
ATOM 701 C C . ALA A 1 94 ? -3.849 -27.887 36.381 1.00 26.48 94 ALA A C 1
ATOM 703 O O . ALA A 1 94 ? -3.842 -26.833 35.748 1.00 26.48 94 ALA A O 1
ATOM 704 N N . GLU A 1 95 ? -3.183 -28.970 35.971 1.00 25.78 95 GLU A N 1
ATOM 705 C CA . GLU A 1 95 ? -2.472 -29.072 34.690 1.00 25.78 95 GLU A CA 1
ATOM 706 C C . GLU A 1 95 ? -3.455 -29.115 33.505 1.00 25.78 95 GLU A C 1
ATOM 708 O O . GLU A 1 95 ? -4.360 -29.950 33.466 1.00 25.78 95 GLU A O 1
ATOM 713 N N . TYR A 1 96 ? -3.239 -28.268 32.496 1.00 24.72 96 TYR A N 1
ATOM 714 C CA . TYR A 1 96 ? -3.940 -28.316 31.209 1.00 24.72 96 TYR A CA 1
ATOM 715 C C . TYR A 1 96 ? -2.992 -28.870 30.130 1.00 24.72 96 TYR A C 1
ATOM 717 O O . TYR A 1 96 ? -1.900 -28.335 29.936 1.00 24.72 96 TYR A O 1
ATOM 725 N N . ARG A 1 97 ? -3.382 -29.942 29.421 1.00 24.61 97 ARG A N 1
ATOM 726 C CA . ARG A 1 97 ? -2.624 -30.533 28.295 1.00 24.61 97 ARG A CA 1
ATOM 727 C C . ARG A 1 97 ? -3.463 -30.526 27.013 1.00 24.61 97 ARG A C 1
ATOM 729 O O . ARG A 1 97 ? -4.599 -30.987 27.025 1.00 24.61 97 ARG A O 1
ATOM 736 N N . ASN A 1 98 ? -2.881 -30.048 25.909 1.00 25.50 98 ASN A N 1
ATOM 737 C CA . ASN A 1 98 ? -3.488 -30.038 24.570 1.00 25.50 98 ASN A CA 1
ATOM 738 C C . ASN A 1 98 ? -3.112 -31.329 23.789 1.00 25.50 98 ASN A C 1
ATOM 740 O O . ASN A 1 98 ? -1.919 -31.640 23.756 1.00 25.50 98 ASN A O 1
ATOM 744 N N . PRO A 1 99 ? -4.052 -32.093 23.182 1.00 26.45 99 PRO A N 1
ATOM 745 C CA . PRO A 1 99 ? -3.793 -33.463 22.727 1.00 26.45 99 PRO A CA 1
ATOM 746 C C . PRO A 1 99 ? -3.491 -33.663 21.227 1.00 26.45 99 PRO A C 1
ATOM 748 O O . PRO A 1 99 ? -3.295 -34.809 20.827 1.00 26.45 99 PRO A O 1
ATOM 751 N N . GLU A 1 100 ? -3.431 -32.638 20.374 1.00 29.17 100 GLU A N 1
ATOM 752 C CA . GLU A 1 100 ? -3.358 -32.865 18.916 1.00 29.17 100 GLU A CA 1
ATOM 753 C C . GLU A 1 100 ? -2.072 -32.343 18.264 1.00 29.17 100 GLU A C 1
ATOM 755 O O . GLU A 1 100 ? -2.013 -31.229 17.751 1.00 29.17 100 GLU A O 1
ATOM 760 N N . ALA A 1 101 ? -1.033 -33.182 18.236 1.00 26.75 101 ALA A N 1
ATOM 761 C CA . ALA A 1 101 ? 0.142 -32.960 17.392 1.00 26.75 101 ALA A CA 1
ATOM 762 C C . ALA A 1 101 ? 0.814 -34.283 16.994 1.00 26.75 101 ALA A C 1
ATOM 764 O O . ALA A 1 101 ? 1.871 -34.621 17.511 1.00 26.75 101 ALA A O 1
ATOM 765 N N . HIS A 1 102 ? 0.229 -35.028 16.050 1.00 28.41 102 HIS A N 1
ATOM 766 C CA . HIS A 1 102 ? 0.966 -36.038 15.282 1.00 28.41 102 HIS A CA 1
ATOM 767 C C . HIS A 1 102 ? 0.354 -36.253 13.895 1.00 28.41 102 HIS A C 1
ATOM 769 O O . HIS A 1 102 ? -0.759 -36.763 13.787 1.00 28.41 102 HIS A O 1
ATOM 775 N N . ARG A 1 103 ? 1.135 -35.973 12.842 1.00 27.02 103 ARG A N 1
ATOM 776 C CA . ARG A 1 103 ? 1.326 -36.865 11.681 1.00 27.02 103 ARG A CA 1
ATOM 777 C C . ARG A 1 103 ? 2.470 -36.372 10.792 1.00 27.02 103 ARG A C 1
ATOM 779 O O . ARG A 1 103 ? 2.577 -35.195 10.481 1.00 27.02 103 ARG A O 1
ATOM 786 N N . THR A 1 104 ? 3.320 -37.316 10.414 1.00 31.59 104 THR A N 1
ATOM 787 C CA . THR A 1 104 ? 4.482 -37.199 9.530 1.00 31.59 104 THR A CA 1
ATOM 788 C C . THR A 1 104 ? 4.149 -37.756 8.145 1.00 31.59 104 THR A C 1
ATOM 790 O O . THR A 1 104 ? 3.403 -38.725 8.062 1.00 31.59 104 THR A O 1
ATOM 793 N N . HIS A 1 105 ? 4.755 -37.215 7.080 1.00 26.45 105 HIS A N 1
ATOM 794 C CA . HIS A 1 105 ? 5.391 -37.992 6.003 1.00 26.45 105 HIS A CA 1
ATOM 795 C C . HIS A 1 105 ? 6.310 -37.116 5.128 1.00 26.45 105 HIS A C 1
ATOM 797 O O . HIS A 1 105 ? 6.159 -35.905 5.051 1.00 26.45 105 HIS A O 1
ATOM 803 N N . ARG A 1 106 ? 7.311 -37.786 4.543 1.00 26.56 106 ARG A N 1
ATOM 804 C CA . ARG A 1 106 ? 8.529 -37.290 3.884 1.00 26.56 106 ARG A CA 1
ATOM 805 C C . ARG A 1 106 ? 8.291 -36.719 2.476 1.00 26.56 106 ARG A C 1
ATOM 807 O O . ARG A 1 106 ? 7.771 -37.442 1.635 1.00 26.56 106 ARG A O 1
ATOM 814 N N . GLY A 1 107 ? 8.890 -35.556 2.206 1.00 25.06 107 GLY A N 1
ATOM 815 C CA . GLY A 1 107 ? 10.093 -35.461 1.365 1.00 25.06 107 GLY A CA 1
ATOM 816 C C . GLY A 1 107 ? 9.952 -34.798 -0.007 1.00 25.06 107 GLY A C 1
ATOM 817 O O . GLY A 1 107 ? 9.607 -35.495 -0.949 1.00 25.06 107 GLY A O 1
ATOM 818 N N . VAL A 1 108 ? 10.384 -33.534 -0.119 1.00 27.42 108 VAL A N 1
ATOM 819 C CA . VAL A 1 108 ? 11.367 -33.031 -1.107 1.00 27.42 108 VAL A CA 1
ATOM 820 C C . VAL A 1 108 ? 12.120 -31.876 -0.436 1.00 27.42 108 VAL A C 1
ATOM 822 O O . VAL A 1 108 ? 11.508 -30.988 0.139 1.00 27.42 108 VAL A O 1
ATOM 825 N N . ASP A 1 109 ? 13.448 -31.935 -0.463 1.00 33.91 109 ASP A N 1
ATOM 826 C CA . ASP A 1 109 ? 14.360 -31.005 0.201 1.00 33.91 109 ASP A CA 1
ATOM 827 C C . ASP A 1 109 ? 14.816 -29.926 -0.792 1.00 33.91 109 ASP A C 1
ATOM 829 O O . ASP A 1 109 ? 15.599 -30.211 -1.700 1.00 33.91 109 ASP A O 1
ATOM 833 N N . LEU A 1 110 ? 14.312 -28.701 -0.623 1.00 34.41 110 LEU A N 1
ATOM 834 C CA . LEU A 1 110 ? 14.990 -27.461 -1.001 1.00 34.41 110 LEU A CA 1
ATOM 835 C C . LEU A 1 110 ? 14.725 -26.441 0.112 1.00 34.41 110 LEU A C 1
ATOM 837 O O . LEU A 1 110 ? 13.589 -26.066 0.385 1.00 34.41 110 LEU A O 1
ATOM 841 N N . GLY A 1 111 ? 15.794 -26.050 0.800 1.00 35.69 111 GLY A N 1
ATOM 842 C CA . GLY A 1 111 ? 15.746 -25.252 2.018 1.00 35.69 111 GLY A CA 1
ATOM 843 C C . GLY A 1 111 ? 14.952 -23.942 1.909 1.00 35.69 111 GLY A C 1
ATOM 844 O O . GLY A 1 111 ? 15.243 -23.106 1.056 1.00 35.69 111 GLY A O 1
ATOM 845 N N . ARG A 1 112 ? 14.078 -23.766 2.916 1.00 37.81 112 ARG A N 1
ATOM 846 C CA . ARG A 1 112 ? 13.170 -22.649 3.270 1.00 37.81 112 ARG A CA 1
ATOM 847 C C . ARG A 1 112 ? 11.779 -22.705 2.619 1.00 37.81 112 ARG A C 1
ATOM 849 O O . ARG A 1 112 ? 11.531 -22.093 1.592 1.00 37.81 112 ARG A O 1
ATOM 856 N N . GLU A 1 113 ? 10.867 -23.381 3.318 1.00 36.59 113 GLU A N 1
ATOM 857 C CA . GLU A 1 113 ? 9.484 -23.706 2.924 1.00 36.59 113 GLU A CA 1
ATOM 858 C C . GLU A 1 113 ? 8.406 -22.618 3.166 1.00 36.59 113 GLU A C 1
ATOM 860 O O . GLU A 1 113 ? 7.236 -22.924 2.986 1.00 36.59 113 GLU A O 1
ATOM 865 N N . ASP A 1 114 ? 8.723 -21.356 3.494 1.00 36.50 114 ASP A N 1
ATOM 866 C CA . ASP A 1 114 ? 7.670 -20.353 3.814 1.00 36.50 114 ASP A CA 1
ATOM 867 C C . ASP A 1 114 ? 7.683 -19.052 2.979 1.00 36.50 114 ASP A C 1
ATOM 869 O O . ASP A 1 114 ? 6.876 -18.152 3.226 1.00 36.50 114 ASP A O 1
ATOM 873 N N . ASP A 1 115 ? 8.544 -18.917 1.963 1.00 39.88 115 ASP A N 1
ATOM 874 C CA . ASP A 1 115 ? 8.438 -17.782 1.034 1.00 39.88 115 ASP A CA 1
ATOM 875 C C . ASP A 1 115 ? 7.368 -18.125 -0.025 1.00 39.88 115 ASP A C 1
ATOM 877 O O . ASP A 1 115 ? 7.649 -18.779 -1.027 1.00 39.88 115 ASP A O 1
ATOM 881 N N . ILE A 1 116 ? 6.117 -17.702 0.212 1.00 39.88 116 ILE A N 1
ATOM 882 C CA . ILE A 1 116 ? 5.037 -17.732 -0.789 1.00 39.88 116 ILE A CA 1
ATOM 883 C C . ILE A 1 116 ? 5.483 -16.864 -1.972 1.00 39.88 116 ILE A C 1
ATOM 885 O O . ILE A 1 116 ? 5.337 -15.640 -1.956 1.00 39.88 116 ILE A O 1
ATOM 889 N N . VAL A 1 117 ? 6.060 -17.492 -2.992 1.00 46.62 117 VAL A N 1
ATOM 890 C CA . VAL A 1 117 ? 6.285 -16.866 -4.292 1.00 46.62 117 VAL A CA 1
ATOM 891 C C . VAL A 1 117 ? 4.910 -16.742 -4.951 1.00 46.62 117 VAL A C 1
ATOM 893 O O . VAL A 1 117 ? 4.250 -17.767 -5.127 1.00 46.62 117 VAL A O 1
ATOM 896 N N . PRO A 1 118 ? 4.413 -15.531 -5.262 1.00 49.72 118 PRO A N 1
ATOM 897 C CA . PRO A 1 118 ? 3.145 -15.409 -5.964 1.00 49.72 118 PRO A CA 1
ATOM 898 C C . PRO A 1 118 ? 3.269 -16.105 -7.323 1.00 49.72 118 PRO A C 1
ATOM 900 O O . PRO A 1 118 ? 4.189 -15.823 -8.089 1.00 49.72 118 PRO A O 1
ATOM 903 N N . GLU A 1 119 ? 2.368 -17.049 -7.588 1.00 51.53 119 GLU A N 1
ATOM 904 C CA . GLU A 1 119 ? 2.350 -17.814 -8.832 1.00 51.53 119 GLU A CA 1
ATOM 905 C C . GLU A 1 119 ? 2.122 -16.879 -10.039 1.00 51.53 119 GLU A C 1
ATOM 907 O O . GLU A 1 119 ? 1.092 -16.214 -10.125 1.00 51.53 119 GLU A O 1
ATOM 912 N N . GLY A 1 120 ? 3.092 -16.848 -10.965 1.00 60.69 120 GLY A N 1
ATOM 913 C CA . GLY A 1 120 ? 2.890 -16.575 -12.397 1.00 60.69 120 GLY A CA 1
ATOM 914 C C . GLY A 1 120 ? 2.414 -15.179 -12.815 1.00 60.69 120 GLY A C 1
ATOM 915 O O . GLY A 1 120 ? 1.369 -15.061 -13.448 1.00 60.69 120 GLY A O 1
ATOM 916 N N . GLY A 1 121 ? 3.184 -14.121 -12.534 1.00 71.69 121 GLY A N 1
ATOM 917 C CA . GLY A 1 121 ? 2.949 -12.805 -13.153 1.00 71.69 121 GLY A CA 1
ATOM 918 C C . GLY A 1 121 ? 3.491 -12.726 -14.588 1.00 71.69 121 GLY A C 1
ATOM 919 O O . GLY A 1 121 ? 4.571 -13.253 -14.864 1.00 71.69 121 GLY A O 1
ATOM 920 N N . VAL A 1 122 ? 2.788 -12.029 -15.488 1.00 81.88 122 VAL A N 1
ATOM 921 C CA . VAL A 1 122 ? 3.282 -11.773 -16.854 1.00 81.88 122 VAL A CA 1
ATOM 922 C C . VAL A 1 122 ? 4.187 -10.546 -16.839 1.00 81.88 122 VAL A C 1
ATOM 924 O O . VAL A 1 122 ? 3.745 -9.434 -16.535 1.00 81.88 122 VAL A O 1
ATOM 927 N N . LEU A 1 123 ? 5.455 -10.723 -17.197 1.00 80.56 123 LEU A N 1
ATOM 928 C CA . LEU A 1 123 ? 6.426 -9.641 -17.281 1.00 80.56 123 LEU A CA 1
ATOM 929 C C . LEU A 1 123 ? 6.738 -9.323 -18.741 1.00 80.56 123 LEU A C 1
ATOM 931 O O . LEU A 1 123 ? 7.228 -10.172 -19.476 1.00 80.56 123 LEU A O 1
ATOM 935 N N . PHE A 1 124 ? 6.535 -8.074 -19.154 1.00 83.88 124 PHE A N 1
ATOM 936 C CA . PHE A 1 124 ? 6.948 -7.636 -20.484 1.00 83.88 124 PHE A CA 1
ATOM 937 C C . PHE A 1 124 ? 8.273 -6.876 -20.426 1.00 83.88 124 PHE A C 1
ATOM 939 O O . PHE A 1 124 ? 8.372 -5.852 -19.750 1.00 83.88 124 PHE A O 1
ATOM 946 N N . VAL A 1 125 ? 9.281 -7.357 -21.146 1.00 82.25 125 VAL A N 1
ATOM 947 C CA . VAL A 1 125 ? 10.621 -6.774 -21.204 1.00 82.25 125 VAL A CA 1
ATOM 948 C C . VAL A 1 125 ? 10.843 -6.139 -22.569 1.00 82.25 125 VAL A C 1
ATOM 950 O O . VAL A 1 125 ? 10.817 -6.806 -23.602 1.00 82.25 125 VAL A O 1
ATOM 953 N N . ILE A 1 126 ? 11.081 -4.831 -22.553 1.00 81.38 126 ILE A N 1
ATOM 954 C CA . ILE A 1 126 ? 11.447 -4.043 -23.725 1.00 81.38 126 ILE A CA 1
ATOM 955 C C . ILE A 1 126 ? 12.915 -3.670 -23.555 1.00 81.38 126 ILE A C 1
ATOM 957 O O . ILE A 1 126 ? 13.259 -2.762 -22.787 1.00 81.38 126 ILE A O 1
ATOM 961 N N . ASP A 1 127 ? 13.788 -4.419 -24.220 1.00 82.31 127 ASP A N 1
ATOM 962 C CA . ASP A 1 127 ? 15.227 -4.363 -24.001 1.00 82.31 127 ASP A CA 1
ATOM 963 C C . ASP A 1 127 ? 16.055 -4.415 -25.288 1.00 82.31 127 ASP A C 1
ATOM 965 O O . ASP A 1 127 ? 15.569 -4.694 -26.382 1.00 82.31 127 ASP A O 1
ATOM 969 N N . GLU A 1 128 ? 17.343 -4.094 -25.150 1.00 81.56 128 GLU A N 1
ATOM 970 C CA . GLU A 1 128 ? 18.327 -4.419 -26.177 1.00 81.56 128 GLU A CA 1
ATOM 971 C C . GLU A 1 128 ? 18.693 -5.909 -26.053 1.00 81.56 128 GLU A C 1
ATOM 973 O O . GLU A 1 128 ? 18.955 -6.373 -24.939 1.00 81.56 128 GLU A O 1
ATOM 978 N N . PRO A 1 129 ? 18.851 -6.657 -27.160 1.00 80.56 129 PRO A N 1
ATOM 979 C CA . PRO A 1 129 ? 19.240 -8.069 -27.104 1.00 80.56 129 PRO A CA 1
ATOM 980 C C . PRO A 1 129 ? 20.514 -8.330 -26.284 1.00 80.56 129 PRO A C 1
ATOM 982 O O . PRO A 1 129 ? 20.639 -9.364 -25.638 1.00 80.56 129 PRO A O 1
ATOM 985 N N . ALA A 1 130 ? 21.440 -7.366 -26.260 1.00 78.19 130 ALA A N 1
ATOM 986 C CA . ALA A 1 130 ? 22.709 -7.458 -25.543 1.00 78.19 130 ALA A CA 1
ATOM 987 C C . ALA A 1 130 ? 22.576 -7.506 -24.010 1.00 78.19 130 ALA A C 1
ATOM 989 O O . ALA A 1 130 ? 23.526 -7.902 -23.340 1.00 78.19 130 ALA A O 1
ATOM 990 N N . ILE A 1 131 ? 21.441 -7.080 -23.445 1.00 77.38 131 ILE A N 1
ATOM 991 C CA . ILE A 1 131 ? 21.200 -7.121 -21.996 1.00 77.38 131 ILE A CA 1
ATOM 992 C C . ILE A 1 131 ? 20.249 -8.247 -21.587 1.00 77.38 131 ILE A C 1
ATOM 994 O O . ILE A 1 131 ? 20.098 -8.466 -20.388 1.00 77.38 131 ILE A O 1
ATOM 998 N N . ARG A 1 132 ? 19.686 -9.000 -22.542 1.00 81.88 132 ARG A N 1
ATOM 999 C CA . ARG A 1 132 ? 18.706 -10.069 -22.294 1.00 81.88 132 ARG A CA 1
ATOM 1000 C C . ARG A 1 132 ? 19.227 -11.141 -21.340 1.00 81.88 132 ARG A C 1
ATOM 1002 O O . ARG A 1 132 ? 18.540 -11.501 -20.389 1.00 81.88 132 ARG A O 1
ATOM 1009 N N . ASP A 1 133 ? 20.480 -11.553 -21.522 1.00 82.94 133 ASP A N 1
ATOM 1010 C CA . ASP A 1 133 ? 21.142 -12.543 -20.659 1.00 82.94 133 ASP A CA 1
ATOM 1011 C C . ASP A 1 133 ? 21.218 -12.085 -19.191 1.00 82.94 133 ASP A C 1
ATOM 1013 O O . ASP A 1 133 ? 21.271 -12.906 -18.277 1.00 82.94 133 ASP A O 1
ATOM 1017 N N . THR A 1 134 ? 21.162 -10.770 -18.943 1.00 81.56 134 THR A N 1
ATOM 1018 C CA . THR A 1 134 ? 21.150 -10.193 -17.587 1.00 81.56 134 THR A CA 1
ATOM 1019 C C . THR A 1 134 ? 19.839 -10.484 -16.855 1.00 81.56 134 THR A C 1
ATOM 1021 O O . THR A 1 134 ? 19.818 -10.459 -15.630 1.00 81.56 134 THR A O 1
ATOM 1024 N N . TYR A 1 135 ? 18.753 -10.769 -17.578 1.00 83.19 135 TYR A N 1
ATOM 1025 C CA . TYR A 1 135 ? 17.414 -10.980 -17.025 1.00 83.19 135 TYR A CA 1
ATOM 1026 C C . TYR A 1 135 ? 16.965 -12.437 -17.042 1.00 83.19 135 TYR A C 1
ATOM 1028 O O . TYR A 1 135 ? 15.847 -12.708 -16.617 1.00 83.19 135 TYR A O 1
ATOM 1036 N N . GLY A 1 136 ? 17.804 -13.381 -17.484 1.00 85.56 136 GLY A N 1
ATOM 1037 C CA . GLY A 1 136 ? 17.416 -14.796 -17.589 1.00 85.56 136 GLY A CA 1
ATOM 1038 C C . GLY A 1 136 ? 16.932 -15.403 -16.265 1.00 85.56 136 GLY A C 1
ATOM 1039 O O . GLY A 1 136 ? 16.186 -16.375 -16.250 1.00 85.56 136 GLY A O 1
ATOM 1040 N N . PHE A 1 137 ? 17.287 -14.800 -15.125 1.00 87.38 137 PHE A N 1
ATOM 1041 C CA . PHE A 1 137 ? 16.751 -15.212 -13.831 1.00 87.38 137 PHE A CA 1
ATOM 1042 C C . PHE A 1 137 ? 15.250 -14.930 -13.658 1.00 87.38 137 PHE A C 1
ATOM 1044 O O . PHE A 1 137 ? 14.613 -15.628 -12.874 1.00 87.38 137 PHE A O 1
ATOM 1051 N N . LEU A 1 138 ? 14.682 -13.949 -14.371 1.00 86.75 138 LEU A N 1
ATOM 1052 C CA . LEU A 1 138 ? 13.261 -13.592 -14.297 1.00 86.75 138 LEU A CA 1
ATOM 1053 C C . LEU A 1 138 ? 12.369 -14.665 -14.912 1.00 86.75 138 LEU A C 1
ATOM 1055 O O . LEU A 1 138 ? 11.282 -14.898 -14.395 1.00 86.75 138 LEU A O 1
ATOM 1059 N N . GLU A 1 139 ? 12.853 -15.380 -15.928 1.00 89.75 139 GLU A N 1
ATOM 1060 C CA . GLU A 1 139 ? 12.146 -16.517 -16.537 1.00 89.75 139 GLU A CA 1
ATOM 1061 C C . GLU A 1 139 ? 11.914 -17.667 -15.540 1.00 89.75 139 GLU A C 1
ATOM 1063 O O . GLU A 1 139 ? 11.068 -18.528 -15.761 1.00 89.75 139 GLU A O 1
ATOM 1068 N N . ARG A 1 140 ? 12.636 -17.685 -14.408 1.00 87.56 140 ARG A N 1
ATOM 1069 C CA . ARG A 1 140 ? 12.414 -18.657 -13.324 1.00 87.56 140 ARG A CA 1
ATOM 1070 C C . ARG A 1 140 ? 11.217 -18.311 -12.439 1.00 87.56 140 ARG A C 1
ATOM 1072 O O . ARG A 1 140 ? 10.794 -19.156 -11.655 1.00 87.56 140 ARG A O 1
ATOM 1079 N N . SER A 1 141 ? 10.725 -17.073 -12.493 1.00 83.06 141 SER A N 1
ATOM 1080 C CA . SER A 1 141 ? 9.691 -16.556 -11.583 1.00 83.06 141 SER A CA 1
ATOM 1081 C C . SER A 1 141 ? 8.496 -15.925 -12.299 1.00 83.06 141 SER A C 1
ATOM 1083 O O . SER A 1 141 ? 7.451 -15.758 -11.675 1.00 83.06 141 SER A O 1
ATOM 1085 N N . PHE A 1 142 ? 8.632 -15.578 -13.579 1.00 87.44 142 PHE A N 1
ATOM 1086 C CA . PHE A 1 142 ? 7.623 -14.863 -14.354 1.00 87.44 142 PHE A CA 1
ATOM 1087 C C . PHE A 1 142 ? 7.495 -15.439 -15.761 1.00 87.44 142 PHE A C 1
ATOM 1089 O O . PHE A 1 142 ? 8.470 -15.930 -16.332 1.00 87.44 142 PHE A O 1
ATOM 1096 N N . ASP A 1 143 ? 6.312 -15.275 -16.349 1.00 89.06 143 ASP A N 1
ATOM 1097 C CA . ASP A 1 143 ? 6.111 -15.485 -17.779 1.00 89.06 143 ASP A CA 1
ATOM 1098 C C . ASP A 1 143 ? 6.637 -14.252 -18.520 1.00 89.06 143 ASP A C 1
ATOM 1100 O O . ASP A 1 143 ? 5.972 -13.213 -18.599 1.00 89.06 143 ASP A O 1
ATOM 1104 N N . VAL A 1 144 ? 7.882 -14.338 -18.998 1.00 90.94 144 VAL A N 1
ATOM 1105 C CA . VAL A 1 144 ? 8.589 -13.206 -19.608 1.00 90.94 144 VAL A CA 1
ATOM 1106 C C . VAL A 1 144 ? 8.326 -13.136 -21.112 1.00 90.94 144 VAL A C 1
ATOM 1108 O O . VAL A 1 144 ? 8.586 -14.079 -21.857 1.00 90.94 144 VAL A O 1
ATOM 1111 N N . LEU A 1 145 ? 7.857 -11.979 -21.576 1.00 89.31 145 LEU A N 1
ATOM 1112 C CA . LEU A 1 145 ? 7.702 -11.653 -22.991 1.00 89.31 145 LEU A CA 1
ATOM 1113 C C . LEU A 1 145 ? 8.724 -10.594 -23.389 1.00 89.31 145 LEU A C 1
ATOM 1115 O O . LEU A 1 145 ? 8.716 -9.488 -22.853 1.00 89.31 145 LEU A O 1
ATOM 1119 N N . HIS A 1 146 ? 9.585 -10.923 -24.349 1.00 90.75 146 HIS A N 1
ATOM 1120 C CA . HIS A 1 146 ? 10.598 -10.005 -24.863 1.00 90.75 146 HIS A CA 1
ATOM 1121 C C . HIS A 1 146 ? 10.140 -9.314 -26.140 1.00 90.75 146 HIS A C 1
ATOM 1123 O O . HIS A 1 146 ? 9.532 -9.935 -27.013 1.00 90.75 146 HIS A O 1
ATOM 1129 N N . SER A 1 147 ? 10.521 -8.048 -26.291 1.00 87.38 147 SER A N 1
ATOM 1130 C CA . SER A 1 147 ? 10.347 -7.320 -27.541 1.00 87.38 147 SER A CA 1
ATOM 1131 C C . SER A 1 147 ? 11.426 -6.259 -27.727 1.00 87.38 147 SER A C 1
ATOM 1133 O O . SER A 1 147 ? 11.815 -5.577 -26.783 1.00 87.38 147 SER A O 1
ATOM 1135 N N . ASP A 1 148 ? 11.894 -6.118 -28.961 1.00 81.25 148 ASP A N 1
ATOM 1136 C CA . ASP A 1 148 ? 12.969 -5.214 -29.382 1.00 81.25 148 ASP A CA 1
ATOM 1137 C C . ASP A 1 148 ? 12.485 -4.128 -30.362 1.00 81.25 148 ASP A C 1
ATOM 1139 O O . ASP A 1 148 ? 13.289 -3.359 -30.890 1.00 81.25 148 ASP A O 1
ATOM 1143 N N . SER A 1 149 ? 11.173 -4.049 -30.617 1.00 76.44 149 SER A N 1
ATOM 1144 C CA . SER A 1 149 ? 10.588 -3.193 -31.656 1.00 76.44 149 SER A CA 1
ATOM 1145 C C . SER A 1 149 ? 9.465 -2.292 -31.138 1.00 76.44 149 SER A C 1
ATOM 1147 O O . SER A 1 149 ? 8.977 -2.442 -30.025 1.00 76.44 149 SER A O 1
ATOM 1149 N N . PHE A 1 150 ? 9.020 -1.334 -31.952 1.00 66.12 150 PHE A N 1
ATOM 1150 C CA . PHE A 1 150 ? 7.926 -0.427 -31.591 1.00 66.12 150 PHE A CA 1
ATOM 1151 C C . PHE A 1 150 ? 6.524 -1.071 -31.684 1.00 66.12 150 PHE A C 1
ATOM 1153 O O . PHE A 1 150 ? 5.578 -0.581 -31.065 1.00 66.12 150 PHE A O 1
ATOM 1160 N N . ASP A 1 151 ? 6.385 -2.218 -32.363 1.00 72.56 151 ASP A N 1
ATOM 1161 C CA . ASP A 1 151 ? 5.112 -2.960 -32.492 1.00 72.56 151 ASP A CA 1
ATOM 1162 C C . ASP A 1 151 ? 4.633 -3.609 -31.173 1.00 72.56 151 ASP A C 1
ATOM 1164 O O . ASP A 1 151 ? 3.564 -4.230 -31.099 1.00 72.56 151 ASP A O 1
ATOM 1168 N N . VAL A 1 152 ? 5.397 -3.383 -30.103 1.00 80.56 152 VAL A N 1
ATOM 1169 C CA . VAL A 1 152 ? 5.164 -3.746 -28.704 1.00 80.56 152 VAL A CA 1
ATOM 1170 C C . VAL A 1 152 ? 3.751 -3.477 -28.210 1.00 80.56 152 VAL A C 1
ATOM 1172 O O . VAL A 1 152 ? 3.247 -4.252 -27.407 1.00 80.56 152 VAL A O 1
ATOM 1175 N N . ILE A 1 153 ? 3.070 -2.424 -28.670 1.00 81.94 153 ILE A N 1
ATOM 1176 C CA . ILE A 1 153 ? 1.741 -2.083 -28.138 1.00 81.94 153 ILE A CA 1
ATOM 1177 C C . ILE A 1 153 ? 0.728 -3.200 -28.389 1.00 81.94 153 ILE A C 1
ATOM 1179 O O . ILE A 1 153 ? -0.023 -3.557 -27.486 1.00 81.94 153 ILE A O 1
ATOM 1183 N N . SER A 1 154 ? 0.730 -3.795 -29.583 1.00 81.12 154 SER A N 1
ATOM 1184 C CA . SER A 1 154 ? -0.180 -4.902 -29.897 1.00 81.12 154 SER A CA 1
ATOM 1185 C C . SER A 1 154 ? 0.083 -6.122 -29.005 1.00 81.12 154 SER A C 1
ATOM 1187 O O . SER A 1 154 ? -0.853 -6.707 -28.458 1.00 81.12 154 SER A O 1
ATOM 1189 N N . GLN A 1 155 ? 1.362 -6.435 -28.778 1.00 85.50 155 GLN A N 1
ATOM 1190 C CA . GLN A 1 155 ? 1.802 -7.529 -27.917 1.00 85.50 155 GLN A CA 1
ATOM 1191 C C . GLN A 1 155 ? 1.433 -7.262 -26.451 1.00 85.50 155 GLN A C 1
ATOM 1193 O O . GLN A 1 155 ? 0.821 -8.118 -25.818 1.00 85.50 155 GLN A O 1
ATOM 1198 N N . LEU A 1 156 ? 1.692 -6.055 -25.939 1.00 86.62 156 LEU A N 1
ATOM 1199 C CA . LEU A 1 156 ? 1.323 -5.628 -24.585 1.00 86.62 156 LEU A CA 1
ATOM 1200 C C . LEU A 1 156 ? -0.179 -5.724 -24.333 1.00 86.62 156 LEU A C 1
ATOM 1202 O O . LEU A 1 156 ? -0.597 -6.177 -23.272 1.00 86.62 156 LEU A O 1
ATOM 1206 N N . LEU A 1 157 ? -0.997 -5.301 -25.298 1.00 84.38 157 LEU A N 1
ATOM 1207 C CA . LEU A 1 157 ? -2.450 -5.366 -25.163 1.00 84.38 157 LEU A CA 1
ATOM 1208 C C . LEU A 1 157 ? -2.960 -6.804 -25.170 1.00 84.38 157 LEU A C 1
ATOM 1210 O O . LEU A 1 157 ? -3.895 -7.104 -24.436 1.00 84.38 157 LEU A O 1
ATOM 1214 N N . SER A 1 158 ? -2.338 -7.686 -25.955 1.00 85.94 158 SER A N 1
ATOM 1215 C CA . SER A 1 158 ? -2.685 -9.109 -25.957 1.00 85.94 158 SER A CA 1
ATOM 1216 C C . SER A 1 158 ? -2.233 -9.838 -24.688 1.00 85.94 158 SER A C 1
ATOM 1218 O O . SER A 1 158 ? -2.918 -10.747 -24.235 1.00 85.94 158 SER A O 1
ATOM 1220 N N . ALA A 1 159 ? -1.100 -9.425 -24.113 1.00 87.50 159 ALA A N 1
ATOM 1221 C CA . ALA A 1 159 ? -0.475 -10.083 -22.973 1.00 87.50 159 ALA A CA 1
ATOM 1222 C C . ALA A 1 159 ? -0.988 -9.589 -21.614 1.00 87.50 159 ALA A C 1
ATOM 1224 O O . ALA A 1 159 ? -0.874 -10.304 -20.623 1.00 87.50 159 ALA A O 1
ATOM 1225 N N . SER A 1 160 ? -1.533 -8.368 -21.544 1.00 86.25 160 SER A N 1
ATOM 1226 C CA . SER A 1 160 ? -2.016 -7.739 -20.303 1.00 86.25 160 SER A CA 1
ATOM 1227 C C . SER A 1 160 ? -1.009 -7.789 -19.132 1.00 86.25 160 SER A C 1
ATOM 1229 O O . SER A 1 160 ? -1.377 -8.172 -18.021 1.00 86.25 160 SER A O 1
ATOM 1231 N N . PRO A 1 161 ? 0.260 -7.389 -19.342 1.00 92.88 161 PRO A N 1
ATOM 1232 C CA . PRO A 1 161 ? 1.350 -7.678 -18.412 1.00 92.88 161 PRO A CA 1
ATOM 1233 C C . PRO A 1 161 ? 1.160 -7.039 -17.041 1.00 92.88 161 PRO A C 1
ATOM 1235 O O . PRO A 1 161 ? 0.591 -5.952 -16.920 1.00 92.88 161 PRO A O 1
ATOM 1238 N N . ASP A 1 162 ? 1.670 -7.687 -15.999 1.00 90.62 162 ASP A N 1
ATOM 1239 C CA . ASP A 1 162 ? 1.586 -7.238 -14.608 1.00 90.62 162 ASP A CA 1
ATOM 1240 C C . ASP A 1 162 ? 2.613 -6.182 -14.230 1.00 90.62 162 ASP A C 1
ATOM 1242 O O . ASP A 1 162 ? 2.371 -5.345 -13.357 1.00 90.62 162 ASP A O 1
ATOM 1246 N N . ALA A 1 163 ? 3.725 -6.167 -14.947 1.00 94.06 163 ALA A N 1
ATOM 1247 C CA . ALA A 1 163 ? 4.695 -5.094 -14.932 1.00 94.06 163 ALA A CA 1
ATOM 1248 C C . ALA A 1 163 ? 5.384 -5.006 -16.295 1.00 94.06 163 ALA A C 1
ATOM 1250 O O . ALA A 1 163 ? 5.431 -5.975 -17.055 1.00 94.06 163 ALA A O 1
ATOM 1251 N N . ILE A 1 164 ? 5.928 -3.830 -16.598 1.00 94.88 164 ILE A N 1
ATOM 1252 C CA . ILE A 1 164 ? 6.722 -3.592 -17.803 1.00 94.88 164 ILE A CA 1
ATOM 1253 C C . ILE A 1 164 ? 8.124 -3.190 -17.372 1.00 94.88 164 ILE A C 1
ATOM 1255 O O . ILE A 1 164 ? 8.289 -2.232 -16.619 1.00 94.88 164 ILE A O 1
ATOM 1259 N N . LEU A 1 165 ? 9.129 -3.891 -17.877 1.00 93.62 165 LEU A N 1
ATOM 1260 C CA . LEU A 1 165 ? 10.522 -3.496 -17.772 1.00 93.62 165 LEU A CA 1
ATOM 1261 C C . LEU A 1 165 ? 10.929 -2.770 -19.051 1.00 93.62 165 LEU A C 1
ATOM 1263 O O . LEU A 1 165 ? 10.883 -3.350 -20.132 1.00 93.62 165 LEU A O 1
ATOM 1267 N N . LEU A 1 166 ? 11.322 -1.506 -18.934 1.00 93.81 166 LEU A N 1
ATOM 1268 C CA . LEU A 1 166 ? 11.693 -0.671 -20.071 1.00 93.81 166 LEU A CA 1
ATOM 1269 C C . LEU A 1 166 ? 13.154 -0.243 -19.960 1.00 93.81 166 LEU A C 1
ATOM 1271 O O . LEU A 1 166 ? 13.525 0.496 -19.048 1.00 93.81 166 LEU A O 1
ATOM 1275 N N . SER A 1 167 ? 13.983 -0.663 -20.914 1.00 92.25 167 SER A N 1
ATOM 1276 C CA . SER A 1 167 ? 15.348 -0.156 -21.025 1.00 92.25 167 SER A CA 1
ATOM 1277 C C . SER A 1 167 ? 15.349 1.284 -21.539 1.00 92.25 167 SER A C 1
ATOM 1279 O O . SER A 1 167 ? 14.854 1.569 -22.629 1.00 92.25 167 SER A O 1
ATOM 1281 N N . SER A 1 168 ? 15.960 2.200 -20.790 1.00 90.56 168 SER A N 1
ATOM 1282 C CA . SER A 1 168 ? 16.124 3.595 -21.217 1.00 90.56 168 SER A CA 1
ATOM 1283 C C . SER A 1 168 ? 17.205 3.783 -22.283 1.00 90.56 168 SER A C 1
ATOM 1285 O O . SER A 1 168 ? 17.349 4.879 -22.822 1.00 90.56 168 SER A O 1
ATOM 1287 N N . CYS A 1 169 ? 17.973 2.732 -22.592 1.00 87.06 169 CYS A N 1
ATOM 1288 C CA . CYS A 1 169 ? 18.952 2.746 -23.678 1.00 87.06 169 CYS A CA 1
ATOM 1289 C C . CYS A 1 169 ? 18.298 2.631 -25.061 1.00 87.06 169 CYS A C 1
ATOM 1291 O O . CYS A 1 169 ? 18.927 2.990 -26.054 1.00 87.06 169 CYS A O 1
ATOM 1293 N N . LEU A 1 170 ? 17.031 2.205 -25.129 1.00 87.12 170 LEU A N 1
ATOM 1294 C CA . LEU A 1 170 ? 16.306 2.129 -26.390 1.00 87.12 170 LEU A CA 1
ATOM 1295 C C . LEU A 1 170 ? 16.107 3.532 -26.986 1.00 87.12 170 LEU A C 1
ATOM 1297 O O . LEU A 1 170 ? 15.612 4.419 -26.282 1.00 87.12 170 LEU A O 1
ATOM 1301 N N . PRO A 1 171 ? 16.404 3.732 -28.286 1.00 86.69 171 PRO A N 1
ATOM 1302 C CA . PRO A 1 171 ? 16.202 5.017 -28.959 1.00 86.69 171 PRO A CA 1
ATOM 1303 C C . PRO A 1 171 ? 14.776 5.563 -28.800 1.00 86.69 171 PRO A C 1
ATOM 1305 O O . PRO A 1 171 ? 14.582 6.763 -28.610 1.00 86.69 171 PRO A O 1
ATOM 1308 N N . ASP A 1 172 ? 13.792 4.662 -28.796 1.00 87.81 172 ASP A N 1
ATOM 1309 C CA . ASP A 1 172 ? 12.368 4.995 -28.771 1.00 87.81 172 ASP A CA 1
ATOM 1310 C C . ASP A 1 172 ? 11.743 4.942 -27.364 1.00 87.81 172 ASP A C 1
ATOM 1312 O O . ASP A 1 172 ? 10.533 5.137 -27.224 1.00 87.81 172 ASP A O 1
ATOM 1316 N N . ALA A 1 173 ? 12.529 4.726 -26.297 1.00 88.94 173 ALA A N 1
ATOM 1317 C CA . ALA A 1 173 ? 12.009 4.620 -24.926 1.00 88.94 173 ALA A CA 1
ATOM 1318 C C . ALA A 1 173 ? 11.096 5.794 -24.501 1.00 88.94 173 ALA A C 1
ATOM 1320 O O . ALA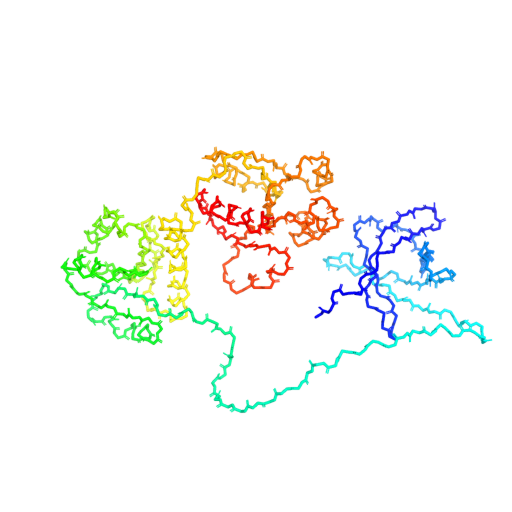 A 1 173 ? 10.041 5.534 -23.911 1.00 88.94 173 ALA A O 1
ATOM 1321 N N . PRO A 1 174 ? 11.405 7.075 -24.813 1.00 89.62 174 PRO A N 1
ATOM 1322 C CA . PRO A 1 174 ? 10.518 8.188 -24.468 1.00 89.62 174 PRO A CA 1
ATOM 1323 C C . PRO A 1 174 ? 9.153 8.105 -25.158 1.00 89.62 174 PRO A C 1
ATOM 1325 O O . PRO A 1 174 ? 8.131 8.419 -24.544 1.00 89.62 174 PRO A O 1
ATOM 1328 N N . MET A 1 175 ? 9.135 7.666 -26.420 1.00 88.81 175 MET A N 1
ATOM 1329 C CA . MET A 1 175 ? 7.913 7.494 -27.201 1.00 88.81 175 MET A CA 1
ATOM 1330 C C . MET A 1 175 ? 7.094 6.317 -26.664 1.00 88.81 175 MET A C 1
ATOM 1332 O O . MET A 1 175 ? 5.898 6.474 -26.430 1.00 88.81 175 MET A O 1
ATOM 1336 N N . VAL A 1 176 ? 7.734 5.178 -26.380 1.00 89.38 176 VAL A N 1
ATOM 1337 C CA . VAL A 1 176 ? 7.088 4.018 -25.742 1.00 89.38 176 VAL A CA 1
ATOM 1338 C C . VAL A 1 176 ? 6.444 4.429 -24.418 1.00 89.38 176 VAL A C 1
ATOM 1340 O O . VAL A 1 176 ? 5.255 4.194 -24.218 1.00 89.38 176 VAL A O 1
ATOM 1343 N N . LEU A 1 177 ? 7.172 5.130 -23.545 1.00 90.12 177 LEU A N 1
ATOM 1344 C CA . LEU A 1 177 ? 6.636 5.615 -22.273 1.00 90.12 177 LEU A CA 1
ATOM 1345 C C . LEU A 1 177 ? 5.440 6.558 -22.461 1.00 90.12 177 LEU A C 1
ATOM 1347 O O . LEU A 1 177 ? 4.462 6.469 -21.717 1.00 90.12 177 LEU A O 1
ATOM 1351 N N . GLN A 1 178 ? 5.488 7.456 -23.448 1.00 89.12 178 GLN A N 1
ATOM 1352 C CA . GLN A 1 178 ? 4.361 8.332 -23.770 1.00 89.12 178 GLN A CA 1
ATOM 1353 C C . GLN A 1 178 ? 3.125 7.529 -24.200 1.00 89.12 178 GLN A C 1
ATOM 1355 O O . GLN A 1 178 ? 2.017 7.836 -23.762 1.00 89.12 178 GLN A O 1
ATOM 1360 N N . VAL A 1 179 ? 3.302 6.481 -25.008 1.00 89.19 179 VAL A N 1
ATOM 1361 C CA . VAL A 1 179 ? 2.193 5.609 -25.413 1.00 89.19 179 VAL A CA 1
ATOM 1362 C C . VAL A 1 179 ? 1.654 4.819 -24.220 1.00 89.19 179 VAL A C 1
ATOM 1364 O O . VAL A 1 179 ? 0.446 4.824 -24.003 1.00 89.19 179 VAL A O 1
ATOM 1367 N N . LEU A 1 180 ? 2.520 4.210 -23.402 1.00 89.44 180 LEU A N 1
ATOM 1368 C CA . LEU A 1 180 ? 2.117 3.462 -22.203 1.00 89.44 180 LEU A CA 1
ATOM 1369 C C . LEU A 1 180 ? 1.289 4.322 -21.245 1.00 89.44 180 LEU A C 1
ATOM 1371 O O . LEU A 1 180 ? 0.216 3.917 -20.804 1.00 89.44 180 LEU A O 1
ATOM 1375 N N . THR A 1 181 ? 1.767 5.533 -20.963 1.00 85.81 181 THR A N 1
ATOM 1376 C CA . THR A 1 181 ? 1.105 6.473 -20.047 1.00 85.81 181 THR A CA 1
ATOM 1377 C C . THR A 1 181 ? -0.176 7.072 -20.632 1.00 85.81 181 THR A C 1
ATOM 1379 O O . THR A 1 181 ? -1.109 7.362 -19.883 1.00 85.81 181 THR A O 1
ATOM 1382 N N . GLY A 1 182 ? -0.253 7.231 -21.956 1.00 85.50 182 GLY A N 1
ATOM 1383 C CA . GLY A 1 182 ? -1.448 7.714 -22.649 1.00 85.50 182 GLY A CA 1
ATOM 1384 C C . GLY A 1 182 ? -2.518 6.641 -22.873 1.00 85.50 182 GLY A C 1
ATOM 1385 O O . GLY A 1 182 ? -3.687 6.977 -23.067 1.00 85.50 182 GLY A O 1
ATOM 1386 N N . HIS A 1 183 ? -2.152 5.358 -22.840 1.00 87.62 183 HIS A N 1
ATOM 1387 C CA . HIS A 1 183 ? -3.066 4.273 -23.174 1.00 87.62 183 HIS A CA 1
ATOM 1388 C C . HIS A 1 183 ? -4.013 3.939 -22.002 1.00 87.62 183 HIS A C 1
ATOM 1390 O O . HIS A 1 183 ? -3.538 3.626 -20.908 1.00 87.62 183 HIS A O 1
ATOM 1396 N N . PRO A 1 184 ? -5.349 3.908 -22.197 1.00 78.56 184 PRO A N 1
ATOM 1397 C CA . PRO A 1 184 ? -6.316 3.724 -21.107 1.00 78.56 184 PRO A CA 1
ATOM 1398 C C . PRO A 1 184 ? -6.114 2.462 -20.261 1.00 78.56 184 PRO A C 1
ATOM 1400 O O . PRO A 1 184 ? -6.318 2.510 -19.049 1.00 78.56 184 PRO A O 1
ATOM 1403 N N . ILE A 1 185 ? -5.705 1.363 -20.907 1.00 79.75 185 ILE A N 1
ATOM 1404 C CA . ILE A 1 185 ? -5.482 0.053 -20.272 1.00 79.75 185 ILE A CA 1
ATOM 1405 C C . ILE A 1 185 ? -4.083 -0.028 -19.645 1.00 79.75 185 ILE A C 1
ATOM 1407 O O . ILE A 1 185 ? -3.925 -0.491 -18.520 1.00 79.75 185 ILE A O 1
ATOM 1411 N N . LEU A 1 186 ? -3.054 0.463 -20.343 1.00 86.31 186 LEU A N 1
ATOM 1412 C CA . LEU A 1 186 ? -1.661 0.247 -19.938 1.00 86.31 186 LEU A CA 1
ATOM 1413 C C . LEU A 1 186 ? -1.169 1.301 -18.943 1.00 86.31 186 LEU A C 1
ATOM 1415 O O . LEU A 1 186 ? -0.229 1.027 -18.209 1.00 86.31 186 LEU A O 1
ATOM 1419 N N . ARG A 1 187 ? -1.838 2.457 -18.827 1.00 86.94 187 ARG A N 1
ATOM 1420 C CA . ARG A 1 187 ? -1.463 3.522 -17.876 1.00 86.94 187 ARG A CA 1
ATOM 1421 C C . ARG A 1 187 ? -1.448 3.083 -16.409 1.00 86.94 187 ARG A C 1
ATOM 1423 O O . ARG A 1 187 ? -0.838 3.753 -15.584 1.00 86.94 187 ARG A O 1
ATOM 1430 N N . ALA A 1 188 ? -2.169 2.011 -16.075 1.00 84.62 188 ALA A N 1
ATOM 1431 C CA . ALA A 1 188 ? -2.202 1.431 -14.733 1.00 84.62 188 ALA A CA 1
ATOM 1432 C C . ALA A 1 188 ? -1.125 0.353 -14.525 1.00 84.62 188 ALA A C 1
ATOM 1434 O O . ALA A 1 188 ? -0.890 -0.061 -13.390 1.00 84.62 188 ALA A O 1
ATOM 1435 N N . THR A 1 189 ? -0.484 -0.101 -15.605 1.00 91.12 189 THR A N 1
ATOM 1436 C CA . THR A 1 189 ? 0.578 -1.100 -15.547 1.00 91.12 189 THR A CA 1
ATOM 1437 C C . THR A 1 189 ? 1.869 -0.417 -15.097 1.00 91.12 189 THR A C 1
ATOM 1439 O O . THR A 1 189 ? 2.299 0.554 -15.724 1.00 91.12 189 THR A O 1
ATOM 1442 N N . PRO A 1 190 ? 2.493 -0.874 -14.003 1.00 92.19 190 PRO A N 1
ATOM 1443 C CA . PRO A 1 190 ? 3.707 -0.267 -13.488 1.00 92.19 190 PRO A CA 1
ATOM 1444 C C . PRO A 1 190 ? 4.859 -0.463 -14.476 1.00 92.19 190 PRO A C 1
ATOM 1446 O O . PRO A 1 190 ? 5.137 -1.577 -14.918 1.00 92.19 190 PRO A O 1
ATOM 1449 N N . VAL A 1 191 ? 5.545 0.636 -14.791 1.00 94.62 191 VAL A N 1
ATOM 1450 C CA . VAL A 1 191 ? 6.733 0.636 -15.651 1.00 94.62 191 VAL A CA 1
ATOM 1451 C C . VAL A 1 191 ? 7.973 0.796 -14.779 1.00 94.62 191 VAL A C 1
ATOM 1453 O O . VAL A 1 191 ? 8.099 1.784 -14.052 1.00 94.62 191 VAL A O 1
ATOM 1456 N N . ILE A 1 192 ? 8.879 -0.172 -14.847 1.00 94.12 192 ILE A N 1
ATOM 1457 C CA . ILE A 1 192 ? 10.183 -0.162 -14.190 1.00 94.12 192 ILE A CA 1
ATOM 1458 C C . ILE A 1 192 ? 11.224 0.182 -15.249 1.00 94.12 192 ILE A C 1
ATOM 1460 O O . ILE A 1 192 ? 11.357 -0.508 -16.257 1.00 94.12 192 ILE A O 1
ATOM 1464 N N . GLU A 1 193 ? 11.956 1.263 -15.031 1.00 94.69 193 GLU A N 1
ATOM 1465 C CA . GLU A 1 193 ? 13.042 1.665 -15.918 1.00 94.69 193 GLU A CA 1
ATOM 1466 C C . GLU A 1 193 ? 14.312 0.879 -15.592 1.00 94.69 193 GLU A C 1
ATOM 1468 O O . GLU A 1 193 ? 14.665 0.730 -14.422 1.00 94.69 193 GLU A O 1
ATOM 1473 N N . VAL A 1 194 ? 15.043 0.439 -16.617 1.00 92.62 194 VAL A N 1
ATOM 1474 C CA . VAL A 1 194 ? 16.437 0.009 -16.470 1.00 92.62 194 VAL A CA 1
ATOM 1475 C C . VAL A 1 194 ? 17.345 0.947 -17.234 1.00 92.62 194 VAL A C 1
ATOM 1477 O O . VAL A 1 194 ? 17.177 1.161 -18.431 1.00 92.62 194 VAL A O 1
ATOM 1480 N N . GLN A 1 195 ? 18.352 1.467 -16.549 1.00 92.06 195 GLN A N 1
ATOM 1481 C CA . GLN A 1 195 ? 19.294 2.423 -17.108 1.00 92.06 195 GLN A CA 1
ATOM 1482 C C . GLN A 1 195 ? 20.747 2.062 -16.790 1.00 92.06 195 GLN A C 1
ATOM 1484 O O . GLN A 1 195 ? 21.053 1.359 -15.826 1.00 92.06 195 GLN A O 1
ATOM 1489 N N . ARG A 1 196 ? 21.680 2.574 -17.597 1.00 89.81 196 ARG A N 1
ATOM 1490 C CA . ARG A 1 196 ? 23.117 2.497 -17.300 1.00 89.81 196 ARG A CA 1
ATOM 1491 C C . ARG A 1 196 ? 23.521 3.668 -16.402 1.00 89.81 196 ARG A C 1
ATOM 1493 O O . ARG A 1 196 ? 23.280 4.826 -16.737 1.00 89.81 196 ARG A O 1
ATOM 1500 N N . GLY A 1 197 ? 24.185 3.374 -15.286 1.00 86.81 197 GLY A N 1
ATOM 1501 C CA . GLY A 1 197 ? 24.622 4.390 -14.323 1.00 86.81 197 GLY A CA 1
ATOM 1502 C C . GLY A 1 197 ? 23.532 4.806 -13.329 1.00 86.81 197 GLY A C 1
ATOM 1503 O O . GLY A 1 197 ? 22.487 4.173 -13.244 1.00 86.81 197 GLY A O 1
ATOM 1504 N N . LYS A 1 198 ? 23.798 5.858 -12.539 1.00 80.62 198 LYS A N 1
ATOM 1505 C CA . LYS A 1 198 ? 22.989 6.224 -11.358 1.00 80.62 198 LYS A CA 1
ATOM 1506 C C . LYS A 1 198 ? 21.529 6.554 -11.705 1.00 80.62 198 LYS A C 1
ATOM 1508 O O . LYS A 1 198 ? 21.347 7.383 -12.605 1.00 80.62 198 LYS A O 1
ATOM 1513 N N . PRO A 1 199 ? 20.530 6.014 -10.966 1.00 76.62 199 PRO A N 1
ATOM 1514 C CA . PRO A 1 199 ? 19.103 6.249 -11.207 1.00 76.62 199 PRO A CA 1
ATOM 1515 C C . PRO A 1 199 ? 18.816 7.741 -11.309 1.00 76.62 199 PRO A C 1
ATOM 1517 O O . PRO A 1 199 ? 19.150 8.494 -10.391 1.00 76.62 199 PRO A O 1
ATOM 1520 N N . LYS A 1 200 ? 18.197 8.179 -12.406 1.00 76.50 200 LYS A N 1
ATOM 1521 C CA . LYS A 1 200 ? 17.567 9.497 -12.450 1.00 76.50 200 LYS A CA 1
ATOM 1522 C C . LYS A 1 200 ? 16.090 9.283 -12.181 1.00 76.50 200 LYS A C 1
ATOM 1524 O O . LYS A 1 200 ? 15.375 8.742 -13.012 1.00 76.50 200 LYS A O 1
ATOM 1529 N N . THR A 1 201 ? 15.623 9.695 -11.010 1.00 60.19 201 THR A N 1
ATOM 1530 C CA . THR A 1 201 ? 14.201 9.625 -10.681 1.00 60.19 201 THR A CA 1
ATOM 1531 C C . THR A 1 201 ? 13.422 10.578 -11.580 1.00 60.19 201 THR A C 1
ATOM 1533 O O . THR A 1 201 ? 13.353 11.781 -11.337 1.00 60.19 201 THR A O 1
ATOM 1536 N N . SER A 1 202 ? 12.823 10.039 -12.640 1.00 65.94 202 SER A N 1
ATOM 1537 C CA . SER A 1 202 ? 11.736 10.708 -13.342 1.00 65.94 202 SER A CA 1
ATOM 1538 C C . SER A 1 202 ? 10.418 10.220 -12.735 1.00 65.94 202 SER A C 1
ATOM 1540 O O . SER A 1 202 ? 10.221 9.023 -12.541 1.00 65.94 202 SER A O 1
ATOM 1542 N N . GLY A 1 203 ? 9.507 11.134 -12.386 1.00 69.69 203 GLY A N 1
ATOM 1543 C CA . GLY A 1 203 ? 8.244 10.809 -11.698 1.00 69.69 203 GLY A CA 1
ATOM 1544 C C . GLY A 1 203 ? 7.233 10.001 -12.526 1.00 69.69 203 GLY A C 1
ATOM 1545 O O . GLY A 1 203 ? 6.052 9.998 -12.202 1.00 69.69 203 GLY A O 1
ATOM 1546 N N . ARG A 1 204 ? 7.668 9.378 -13.628 1.00 82.50 204 ARG A N 1
ATOM 1547 C CA . ARG A 1 204 ? 6.837 8.603 -14.559 1.00 82.50 204 ARG A CA 1
ATOM 1548 C C . ARG A 1 204 ? 7.012 7.093 -14.415 1.00 82.50 204 ARG A C 1
ATOM 1550 O O . ARG A 1 204 ? 6.182 6.355 -14.932 1.00 82.50 204 ARG A O 1
ATOM 1557 N N . PHE A 1 205 ? 8.061 6.644 -13.731 1.00 88.44 205 PHE A N 1
ATOM 1558 C CA . PHE A 1 205 ? 8.321 5.227 -13.497 1.00 88.44 205 PHE A CA 1
ATOM 1559 C C . PHE A 1 205 ? 7.904 4.816 -12.091 1.00 88.44 205 PHE A C 1
ATOM 1561 O O . PHE A 1 205 ? 8.002 5.598 -11.145 1.00 88.44 205 PHE A O 1
ATOM 1568 N N . PHE A 1 206 ? 7.487 3.561 -11.950 1.00 87.06 206 PHE A N 1
ATOM 1569 C CA . PHE A 1 206 ? 7.258 2.945 -10.648 1.00 87.06 206 PHE A CA 1
ATOM 1570 C C . PHE A 1 206 ? 8.571 2.822 -9.863 1.00 87.06 206 PHE A C 1
ATOM 1572 O O . PHE A 1 206 ? 8.630 3.113 -8.669 1.00 87.06 206 PHE A O 1
ATOM 1579 N N . ALA A 1 207 ? 9.635 2.414 -10.556 1.00 89.50 207 ALA A N 1
ATOM 1580 C CA . ALA A 1 207 ? 10.990 2.329 -10.036 1.00 89.50 207 ALA A CA 1
ATOM 1581 C C . ALA A 1 207 ? 12.002 2.492 -11.179 1.00 89.50 207 ALA A C 1
ATOM 1583 O O . ALA A 1 207 ? 11.655 2.327 -12.347 1.00 89.50 207 ALA A O 1
ATOM 1584 N N . SER A 1 208 ? 13.250 2.802 -10.833 1.00 92.81 208 SER A N 1
ATOM 1585 C CA . SER A 1 208 ? 14.366 2.865 -11.780 1.00 92.81 208 SER A CA 1
ATOM 1586 C C . SER A 1 208 ? 15.526 2.041 -11.224 1.00 92.81 208 SER A C 1
ATOM 1588 O O . SER A 1 208 ? 15.934 2.226 -10.074 1.00 92.81 208 SER A O 1
ATOM 1590 N N . LEU A 1 209 ? 16.013 1.098 -12.025 1.00 91.06 209 LEU A N 1
ATOM 1591 C CA . LEU A 1 209 ? 17.079 0.158 -11.705 1.00 91.06 209 LEU A CA 1
ATOM 1592 C C . LEU A 1 209 ? 18.321 0.490 -12.531 1.00 91.06 209 LEU A C 1
ATOM 1594 O O . LEU A 1 209 ? 18.242 0.920 -13.682 1.00 91.06 209 LEU A O 1
ATOM 1598 N N . SER A 1 210 ? 19.493 0.303 -11.933 1.00 91.06 210 SER A N 1
ATOM 1599 C CA . SER A 1 210 ? 20.775 0.553 -12.595 1.00 91.06 210 SER A CA 1
ATOM 1600 C C . SER A 1 210 ? 21.441 -0.757 -12.975 1.00 91.06 210 SER A C 1
ATOM 1602 O O . SER A 1 210 ? 21.520 -1.655 -12.149 1.00 91.06 210 SER A O 1
ATOM 1604 N N . SER A 1 211 ? 21.962 -0.843 -14.195 1.00 86.44 211 SER A N 1
ATOM 1605 C CA . SER A 1 211 ? 22.853 -1.931 -14.603 1.00 86.44 211 SER A CA 1
ATOM 1606 C C . SER A 1 211 ? 24.264 -1.734 -14.007 1.00 86.44 211 SER A C 1
ATOM 1608 O O . SER A 1 211 ? 24.758 -0.599 -14.035 1.00 86.44 211 SER A O 1
ATOM 1610 N N . PRO A 1 212 ? 24.958 -2.800 -13.550 1.00 88.50 212 PRO A N 1
ATOM 1611 C CA . PRO A 1 212 ? 24.513 -4.198 -13.526 1.00 88.50 212 PRO A CA 1
ATOM 1612 C C . PRO A 1 212 ? 23.419 -4.430 -12.482 1.00 88.50 212 PRO A C 1
ATOM 1614 O O . PRO A 1 212 ? 23.426 -3.815 -11.419 1.00 88.50 212 PRO A O 1
ATOM 1617 N N . LEU A 1 213 ? 22.478 -5.307 -12.815 1.00 86.69 213 LEU A N 1
ATOM 1618 C CA . LEU A 1 213 ? 21.300 -5.544 -11.996 1.00 86.69 213 LEU A CA 1
ATOM 1619 C C . LEU A 1 213 ? 21.593 -6.529 -10.874 1.00 86.69 213 LEU A C 1
ATOM 1621 O O . LEU A 1 213 ? 22.190 -7.579 -11.094 1.00 86.69 213 LEU A O 1
ATOM 1625 N N . ASP A 1 214 ? 21.125 -6.185 -9.682 1.00 88.56 214 ASP A N 1
ATOM 1626 C CA . ASP A 1 214 ? 21.081 -7.095 -8.547 1.00 88.56 214 ASP A CA 1
ATOM 1627 C C . ASP A 1 214 ? 19.786 -7.917 -8.608 1.00 88.56 214 ASP A C 1
ATOM 1629 O O . ASP A 1 214 ? 18.692 -7.348 -8.594 1.00 88.56 214 ASP A O 1
ATOM 1633 N N . GLU A 1 215 ? 19.905 -9.245 -8.703 1.00 88.62 215 GLU A N 1
ATOM 1634 C CA . GLU A 1 215 ? 18.765 -10.165 -8.840 1.00 88.62 215 GLU A CA 1
ATOM 1635 C C . GLU A 1 215 ? 17.735 -9.978 -7.714 1.00 88.62 215 GLU A C 1
ATOM 1637 O O . GLU A 1 215 ? 16.537 -9.873 -7.984 1.00 88.62 215 GLU A O 1
ATOM 1642 N N . GLY A 1 216 ? 18.192 -9.861 -6.462 1.00 83.94 216 GLY A N 1
ATOM 1643 C CA . GLY A 1 216 ? 17.312 -9.688 -5.306 1.00 83.94 216 GLY A CA 1
ATOM 1644 C C . GLY A 1 216 ? 16.505 -8.393 -5.378 1.00 83.94 216 GLY A C 1
ATOM 1645 O O . GLY A 1 216 ? 15.286 -8.409 -5.201 1.00 83.94 216 GLY A O 1
ATOM 1646 N N . LEU A 1 217 ? 17.167 -7.281 -5.705 1.00 84.31 217 LEU A N 1
ATOM 1647 C CA . LEU A 1 217 ? 16.525 -5.978 -5.869 1.00 84.31 217 LEU A CA 1
ATOM 1648 C C . LEU A 1 217 ? 15.523 -5.966 -7.028 1.00 84.31 217 LEU A C 1
ATOM 1650 O O . LEU A 1 217 ? 14.458 -5.353 -6.920 1.00 84.31 217 LEU A O 1
ATOM 1654 N N . VAL A 1 218 ? 15.857 -6.619 -8.143 1.00 88.06 218 VAL A N 1
ATOM 1655 C CA . VAL A 1 218 ? 14.971 -6.701 -9.308 1.00 88.06 218 VAL A CA 1
ATOM 1656 C C . VAL A 1 218 ? 13.704 -7.473 -8.946 1.00 88.06 218 VAL A C 1
ATOM 1658 O O . VAL A 1 218 ? 12.606 -6.956 -9.154 1.00 88.06 218 VAL A O 1
ATOM 1661 N N . LEU A 1 219 ? 13.845 -8.660 -8.346 1.00 84.75 219 LEU A N 1
ATOM 1662 C CA . LEU A 1 219 ? 12.711 -9.473 -7.902 1.00 84.75 219 LEU A CA 1
ATOM 1663 C C . LEU A 1 219 ? 11.834 -8.710 -6.903 1.00 84.75 219 LEU A C 1
ATOM 1665 O O . LEU A 1 219 ? 10.620 -8.631 -7.087 1.00 84.75 219 LEU A O 1
ATOM 1669 N N . GLU A 1 220 ? 12.432 -8.077 -5.889 1.00 80.56 220 GLU A N 1
ATOM 1670 C CA . GLU A 1 220 ? 11.693 -7.258 -4.920 1.00 80.56 220 GLU A CA 1
ATOM 1671 C C . GLU A 1 220 ? 10.909 -6.132 -5.612 1.00 80.56 220 GLU A C 1
ATOM 1673 O O . GLU A 1 220 ? 9.737 -5.891 -5.309 1.00 80.56 220 GLU A O 1
ATOM 1678 N N . THR A 1 221 ? 11.539 -5.451 -6.570 1.00 84.31 221 THR A N 1
ATOM 1679 C CA . THR A 1 221 ? 10.915 -4.351 -7.311 1.00 84.31 221 THR A CA 1
ATOM 1680 C C . THR A 1 221 ? 9.723 -4.839 -8.130 1.00 84.31 221 THR A C 1
ATOM 1682 O O . THR A 1 221 ? 8.672 -4.193 -8.105 1.00 84.31 221 THR A O 1
ATOM 1685 N N . PHE A 1 222 ? 9.844 -5.991 -8.794 1.00 86.81 222 PHE A N 1
ATOM 1686 C CA . PHE A 1 222 ? 8.742 -6.595 -9.539 1.00 86.81 222 PHE A CA 1
ATOM 1687 C C . PHE A 1 222 ? 7.598 -7.034 -8.645 1.00 86.81 222 PHE A C 1
ATOM 1689 O O . PHE A 1 222 ? 6.463 -6.665 -8.926 1.00 86.81 222 PHE A O 1
ATOM 1696 N N . TYR A 1 223 ? 7.863 -7.731 -7.540 1.00 80.56 223 TYR A N 1
ATOM 1697 C CA . TYR A 1 223 ? 6.791 -8.125 -6.623 1.00 80.56 223 TYR A CA 1
ATOM 1698 C C . TYR A 1 223 ? 6.025 -6.912 -6.094 1.00 80.56 223 TYR A C 1
ATOM 1700 O O . TYR A 1 223 ? 4.797 -6.929 -6.035 1.00 80.56 223 TYR A O 1
ATOM 1708 N N . ARG A 1 224 ? 6.725 -5.816 -5.778 1.00 77.56 224 ARG A N 1
ATOM 1709 C CA . ARG A 1 224 ? 6.077 -4.566 -5.356 1.00 77.56 224 ARG A CA 1
ATOM 1710 C C . ARG A 1 224 ? 5.257 -3.924 -6.474 1.00 77.56 224 ARG A C 1
ATOM 1712 O O . ARG A 1 224 ? 4.196 -3.373 -6.189 1.00 77.56 224 ARG A O 1
ATOM 1719 N N . ALA A 1 225 ? 5.739 -3.973 -7.713 1.00 84.94 225 ALA A N 1
ATOM 1720 C CA . ALA A 1 225 ? 5.029 -3.457 -8.877 1.00 84.94 225 ALA A CA 1
ATOM 1721 C C . ALA A 1 225 ? 3.756 -4.270 -9.151 1.00 84.94 225 ALA A C 1
ATOM 1723 O O . ALA A 1 225 ? 2.666 -3.703 -9.196 1.00 84.94 225 ALA A O 1
ATOM 1724 N N . ILE A 1 226 ? 3.885 -5.593 -9.243 1.00 82.31 226 ILE A N 1
ATOM 1725 C CA . ILE A 1 226 ? 2.779 -6.524 -9.475 1.00 82.31 226 ILE A CA 1
ATOM 1726 C C . ILE A 1 226 ? 1.740 -6.388 -8.369 1.00 82.31 226 ILE A C 1
AT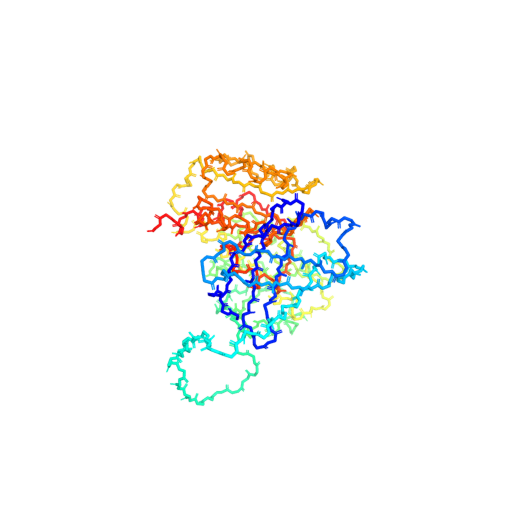OM 1728 O O . ILE A 1 226 ? 0.562 -6.235 -8.668 1.00 82.31 226 ILE A O 1
ATOM 1732 N N . GLU A 1 227 ? 2.148 -6.340 -7.099 1.00 75.50 227 GLU A N 1
ATOM 1733 C CA . GLU A 1 227 ? 1.195 -6.162 -6.002 1.00 75.50 227 GLU A CA 1
ATOM 1734 C C . GLU A 1 227 ? 0.510 -4.789 -6.060 1.00 75.50 227 GLU A C 1
ATOM 1736 O O . GLU A 1 227 ? -0.695 -4.687 -5.834 1.00 75.50 227 GLU A O 1
ATOM 1741 N N . ALA A 1 228 ? 1.228 -3.724 -6.433 1.00 76.31 228 ALA A N 1
ATOM 1742 C CA . ALA A 1 228 ? 0.618 -2.412 -6.638 1.00 76.31 228 ALA A CA 1
ATOM 1743 C C . ALA A 1 228 ? -0.406 -2.422 -7.788 1.00 76.31 228 ALA A C 1
ATOM 1745 O O . ALA A 1 228 ? -1.472 -1.813 -7.648 1.00 76.31 228 ALA A O 1
ATOM 1746 N N . LYS A 1 229 ? -0.118 -3.127 -8.892 1.00 82.25 229 LYS A N 1
ATOM 1747 C CA . LYS A 1 229 ? -1.065 -3.336 -9.995 1.00 82.25 229 LYS A CA 1
ATOM 1748 C C . LYS A 1 229 ? -2.241 -4.196 -9.551 1.00 82.25 229 LYS A C 1
ATOM 1750 O O . LYS A 1 229 ? -3.375 -3.845 -9.848 1.00 82.25 229 LYS A O 1
ATOM 1755 N N . ARG A 1 230 ? -2.013 -5.282 -8.815 1.00 75.19 230 ARG A N 1
ATOM 1756 C CA . ARG A 1 230 ? -3.074 -6.158 -8.307 1.00 75.19 230 ARG A CA 1
ATOM 1757 C C . ARG A 1 230 ? -4.021 -5.368 -7.421 1.00 75.19 230 ARG A C 1
ATOM 1759 O O . ARG A 1 230 ? -5.212 -5.349 -7.687 1.00 75.19 230 ARG A O 1
ATOM 1766 N N . ILE A 1 231 ? -3.490 -4.595 -6.474 1.00 66.12 231 ILE A N 1
ATOM 1767 C CA . ILE A 1 231 ? -4.288 -3.683 -5.648 1.00 66.12 231 ILE A CA 1
ATOM 1768 C C . ILE A 1 231 ? -5.046 -2.683 -6.533 1.00 66.12 231 ILE A C 1
ATOM 1770 O O . ILE A 1 231 ? -6.243 -2.494 -6.342 1.00 66.12 231 ILE A O 1
ATOM 1774 N N . SER A 1 232 ? -4.397 -2.053 -7.518 1.00 67.12 232 SER A N 1
ATOM 1775 C CA . SER A 1 232 ? -5.051 -1.067 -8.394 1.00 67.12 232 SER A CA 1
ATOM 1776 C C . SER A 1 232 ? -6.118 -1.672 -9.315 1.00 67.12 232 SER A C 1
ATOM 1778 O O . SER A 1 232 ? -7.109 -1.006 -9.612 1.00 67.12 232 SER A O 1
ATOM 1780 N N . THR A 1 233 ? -5.946 -2.927 -9.721 1.00 65.38 233 THR A N 1
ATOM 1781 C CA . THR A 1 233 ? -6.828 -3.669 -10.629 1.00 65.38 233 THR A CA 1
ATOM 1782 C C . THR A 1 233 ? -7.994 -4.278 -9.861 1.00 65.38 233 THR A C 1
ATOM 1784 O O . THR A 1 233 ? -9.134 -4.091 -10.266 1.00 65.38 233 THR A O 1
ATOM 1787 N N . SER A 1 234 ? -7.767 -4.848 -8.672 1.00 59.06 234 SER A N 1
ATOM 1788 C CA . SER A 1 234 ? -8.832 -5.209 -7.723 1.00 59.06 234 SER A CA 1
ATOM 1789 C C . SER A 1 234 ? -9.712 -4.003 -7.369 1.00 59.06 234 SER A C 1
ATOM 1791 O O . SER A 1 234 ? -10.918 -4.150 -7.150 1.00 59.06 234 SER A O 1
ATOM 1793 N N . LEU A 1 235 ? -9.133 -2.795 -7.385 1.00 55.72 235 LEU A N 1
ATOM 1794 C CA . LEU A 1 235 ? -9.868 -1.538 -7.243 1.00 55.72 235 LEU A CA 1
ATOM 1795 C C . LEU A 1 235 ? -10.674 -1.116 -8.477 1.00 55.72 235 LEU A C 1
ATOM 1797 O O . LEU A 1 235 ? -11.603 -0.326 -8.329 1.00 55.72 235 LEU A O 1
ATOM 1801 N N . HIS A 1 236 ? -10.327 -1.595 -9.672 1.00 54.88 236 HIS A N 1
ATOM 1802 C CA . HIS A 1 236 ? -10.966 -1.218 -10.934 1.00 54.88 236 HIS A CA 1
ATOM 1803 C C . HIS A 1 236 ? -11.928 -2.277 -11.496 1.00 54.88 236 HIS A C 1
ATOM 1805 O O . HIS A 1 236 ? -12.911 -1.889 -12.122 1.00 54.88 236 HIS A O 1
ATOM 1811 N N . GLU A 1 237 ? -11.683 -3.572 -11.279 1.00 48.38 237 GLU A N 1
ATOM 1812 C CA . GLU A 1 237 ? -12.360 -4.649 -12.017 1.00 48.38 237 GLU A CA 1
ATOM 1813 C C . GLU A 1 237 ? -13.499 -5.355 -11.274 1.00 48.38 237 GLU A C 1
ATOM 1815 O O . GLU A 1 237 ? -14.387 -5.874 -11.947 1.00 48.38 237 GLU A O 1
ATOM 1820 N N . GLY A 1 238 ? -13.580 -5.373 -9.935 1.00 43.44 238 GLY A N 1
ATOM 1821 C CA . GLY A 1 238 ? -14.706 -6.128 -9.361 1.00 43.44 238 GLY A CA 1
ATOM 1822 C C . GLY A 1 238 ? -14.806 -6.434 -7.877 1.00 43.44 238 GLY A C 1
ATOM 1823 O O . GLY A 1 238 ? -15.836 -6.981 -7.505 1.00 43.44 238 GLY A O 1
ATOM 1824 N N . GLU A 1 239 ? -13.863 -6.066 -7.004 1.00 42.59 239 GLU A N 1
ATOM 1825 C CA . GLU A 1 239 ? -14.115 -6.162 -5.546 1.00 42.59 239 GLU A CA 1
ATOM 1826 C C . GLU A 1 239 ? -14.447 -4.810 -4.904 1.00 42.59 239 GLU A C 1
ATOM 1828 O O . GLU A 1 239 ? -15.036 -4.741 -3.825 1.00 42.59 239 GLU A O 1
ATOM 1833 N N . PHE A 1 240 ? -14.192 -3.715 -5.618 1.00 48.94 240 PHE A N 1
ATOM 1834 C CA . PHE A 1 240 ? -14.591 -2.357 -5.247 1.00 48.94 240 PHE A CA 1
ATOM 1835 C C . PHE A 1 240 ? -15.696 -1.781 -6.144 1.00 48.94 240 PHE A C 1
ATOM 1837 O O . PHE A 1 240 ? -15.793 -0.579 -6.343 1.00 48.94 240 PHE A O 1
ATOM 1844 N N . SER A 1 241 ? -16.580 -2.640 -6.654 1.00 40.09 241 SER A N 1
ATOM 1845 C CA . SER A 1 241 ? -17.737 -2.257 -7.484 1.00 40.09 241 SER A CA 1
ATOM 1846 C C . SER A 1 241 ? -18.976 -1.819 -6.684 1.00 40.09 241 SER A C 1
ATOM 1848 O O . SER A 1 241 ? -20.028 -1.545 -7.255 1.00 40.09 241 SER A O 1
ATOM 1850 N N . GLY A 1 242 ? -18.863 -1.721 -5.358 1.00 48.34 242 GLY A N 1
ATOM 1851 C CA . GLY A 1 242 ? -19.878 -1.080 -4.522 1.00 48.34 242 GLY A CA 1
ATOM 1852 C C . GLY A 1 242 ? -19.559 0.405 -4.356 1.00 48.34 242 GLY A C 1
ATOM 1853 O O . GLY A 1 242 ? -18.373 0.735 -4.296 1.00 48.34 242 GLY A O 1
ATOM 1854 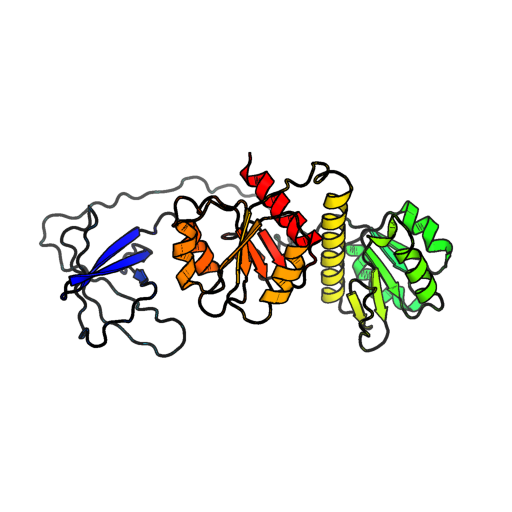N N . PRO A 1 243 ? -20.563 1.293 -4.236 1.00 51.59 243 PRO A N 1
ATOM 1855 C CA . PRO A 1 243 ? -20.301 2.686 -3.900 1.00 51.59 243 PRO A CA 1
ATOM 1856 C C . PRO A 1 243 ? -19.396 2.730 -2.666 1.00 51.59 243 PRO A C 1
ATOM 1858 O O . PRO A 1 243 ? -19.623 2.003 -1.690 1.00 51.59 243 PRO A O 1
ATOM 1861 N N . PHE A 1 244 ? -18.334 3.535 -2.726 1.00 63.88 244 PHE A N 1
ATOM 1862 C CA . PHE A 1 244 ? -17.587 3.876 -1.526 1.00 63.88 244 PHE A CA 1
ATOM 1863 C C . PHE A 1 244 ? -18.607 4.390 -0.508 1.00 63.88 244 PHE A C 1
ATOM 1865 O O . PHE A 1 244 ? -19.369 5.308 -0.811 1.00 63.88 244 PHE A O 1
ATOM 1872 N N . LYS A 1 245 ? -18.690 3.740 0.659 1.00 68.62 245 LYS A N 1
ATOM 1873 C CA . LYS A 1 245 ? -19.495 4.253 1.770 1.00 68.62 245 LYS A CA 1
ATOM 1874 C C . LYS A 1 245 ? -18.985 5.659 2.078 1.00 68.62 245 LYS A C 1
ATOM 1876 O O . LYS A 1 245 ? -17.851 5.820 2.514 1.00 68.62 245 LYS 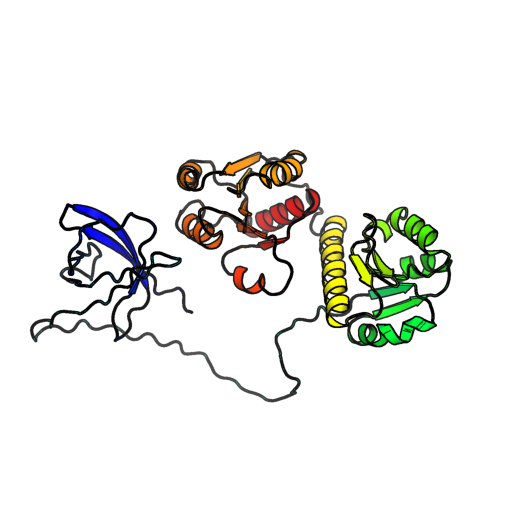A O 1
ATOM 1881 N N . THR A 1 246 ? -19.806 6.654 1.799 1.00 77.62 246 THR A N 1
ATOM 1882 C CA . THR A 1 246 ? -19.522 8.033 2.169 1.00 77.62 246 THR A CA 1
ATOM 1883 C C . THR A 1 246 ? -19.739 8.210 3.668 1.00 77.62 246 THR A C 1
ATOM 1885 O O . THR A 1 246 ? -20.457 7.428 4.301 1.00 77.62 246 THR A O 1
ATOM 1888 N N . GLY A 1 247 ? -19.087 9.210 4.255 1.00 85.00 247 GLY A N 1
ATOM 1889 C CA . GLY A 1 247 ? -19.209 9.509 5.679 1.00 85.00 247 GLY A CA 1
ATOM 1890 C C . GLY A 1 247 ? -18.583 8.454 6.593 1.00 85.00 247 GLY A C 1
ATOM 1891 O O . GLY A 1 247 ? -19.065 8.261 7.705 1.00 85.00 247 GLY A O 1
ATOM 1892 N N . LEU A 1 248 ? -17.540 7.749 6.139 1.00 89.31 248 LEU A N 1
ATOM 1893 C CA . LEU A 1 248 ? -16.745 6.903 7.033 1.00 89.31 248 LEU A CA 1
ATOM 1894 C C . LEU A 1 248 ? -16.048 7.764 8.086 1.00 89.31 248 LEU A C 1
ATOM 1896 O O . LEU A 1 248 ? -15.431 8.769 7.740 1.00 89.31 248 LEU A O 1
ATOM 1900 N N . SER A 1 249 ? -16.100 7.341 9.345 1.00 93.25 249 SER A N 1
ATOM 1901 C CA . SER A 1 249 ? -15.389 7.982 10.447 1.00 93.25 249 SER A CA 1
ATOM 1902 C C . SER A 1 249 ? -14.044 7.292 10.666 1.00 93.25 249 SER A C 1
ATOM 1904 O O . SER A 1 249 ? -13.976 6.096 10.947 1.00 93.25 249 SER A O 1
ATOM 1906 N N . ILE A 1 250 ? -12.952 8.031 10.515 1.00 93.12 250 ILE A N 1
ATOM 1907 C CA . ILE A 1 250 ? -11.583 7.531 10.623 1.00 93.12 250 ILE A CA 1
ATOM 1908 C C . ILE A 1 250 ? -10.914 8.231 11.794 1.00 93.12 250 ILE A C 1
ATOM 1910 O O . ILE A 1 250 ? -10.891 9.459 11.861 1.00 93.12 250 ILE A O 1
ATOM 1914 N N . LEU A 1 251 ? -10.324 7.451 12.695 1.00 94.31 251 LEU A N 1
ATOM 1915 C CA . LEU A 1 251 ? -9.466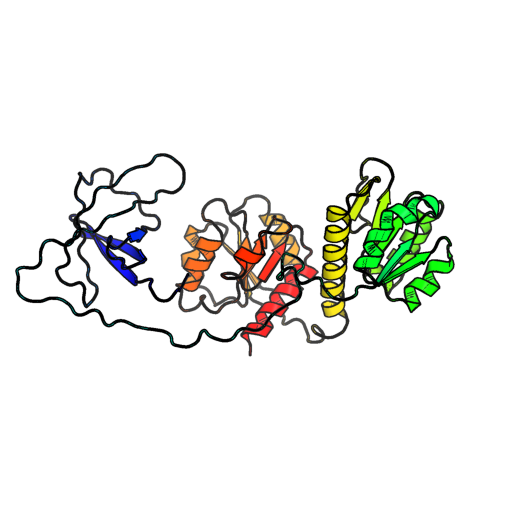 7.980 13.747 1.00 94.31 251 LEU A CA 1
ATOM 1916 C C . LEU A 1 251 ? -8.003 7.859 13.320 1.00 94.31 251 LEU A C 1
ATOM 1918 O O . LEU A 1 251 ? -7.480 6.750 13.235 1.00 94.31 251 LEU A O 1
ATOM 1922 N N . LEU A 1 252 ? -7.349 8.986 13.053 1.00 93.69 252 LEU A N 1
ATOM 1923 C CA . LEU A 1 252 ? -5.923 9.054 12.743 1.00 93.69 252 LEU A CA 1
ATOM 1924 C C . LEU A 1 252 ? -5.116 9.342 14.014 1.00 93.69 252 LEU A C 1
ATOM 1926 O O . LEU A 1 252 ? -5.323 10.364 14.671 1.00 93.69 252 LEU A O 1
ATOM 1930 N N . VAL A 1 253 ? -4.175 8.460 14.332 1.00 93.56 253 VAL A N 1
ATOM 1931 C CA . VAL A 1 253 ? -3.231 8.595 15.441 1.00 93.56 253 VAL A CA 1
ATOM 1932 C C . VAL A 1 253 ? -1.839 8.851 14.873 1.00 93.56 253 VAL A C 1
ATOM 1934 O O . VAL A 1 253 ? -1.194 7.925 14.388 1.00 93.56 253 VAL A O 1
ATOM 1937 N N . ASP A 1 254 ? -1.396 10.104 14.925 1.00 91.38 254 ASP A N 1
ATOM 1938 C CA . ASP A 1 254 ? -0.082 10.537 14.438 1.00 91.38 254 ASP A CA 1
ATOM 1939 C C . ASP A 1 254 ? 0.383 11.756 15.249 1.00 91.38 254 ASP A C 1
ATOM 1941 O O . ASP A 1 254 ? -0.222 12.832 15.170 1.00 91.38 254 ASP A O 1
ATOM 1945 N N . ASP A 1 255 ? 1.444 11.586 16.040 1.00 88.25 255 ASP A N 1
ATOM 1946 C CA . ASP A 1 255 ? 2.042 12.629 16.884 1.00 88.25 255 ASP A CA 1
ATOM 1947 C C . ASP A 1 255 ? 3.227 13.346 16.211 1.00 88.25 255 ASP A C 1
ATOM 1949 O O . ASP A 1 255 ? 3.858 14.220 16.816 1.00 88.25 255 ASP A O 1
ATOM 1953 N N . SER A 1 256 ? 3.552 12.988 14.966 1.00 82.88 256 SER A N 1
ATOM 1954 C CA . SER A 1 256 ? 4.751 13.473 14.311 1.00 82.88 256 SER A CA 1
ATOM 1955 C C . SER A 1 256 ? 4.494 14.819 13.600 1.00 82.88 256 SER A C 1
ATOM 1957 O O . SER A 1 256 ? 3.662 14.941 12.695 1.00 82.88 256 SER A O 1
ATOM 1959 N N . PRO A 1 257 ? 5.182 15.903 14.016 1.00 72.88 257 PRO A N 1
ATOM 1960 C CA . PRO A 1 257 ? 5.039 17.203 13.377 1.00 72.88 257 PRO A CA 1
ATOM 1961 C C . PRO A 1 257 ? 5.686 17.158 11.988 1.00 72.88 257 PRO A C 1
ATOM 1963 O O . PRO A 1 257 ? 6.903 16.994 11.875 1.00 72.88 257 PRO A O 1
ATOM 1966 N N . GLY A 1 258 ? 4.872 17.309 10.940 1.00 70.75 258 GLY A N 1
ATOM 1967 C CA . GLY A 1 258 ? 5.309 17.383 9.539 1.00 70.75 258 GLY A CA 1
ATOM 1968 C C . GLY A 1 258 ? 4.692 16.334 8.606 1.00 70.75 258 GLY A C 1
ATOM 1969 O O . GLY A 1 258 ? 4.362 16.676 7.474 1.00 70.75 258 GLY A O 1
ATOM 1970 N N . SER A 1 259 ? 4.463 15.099 9.065 1.00 70.62 259 SER A N 1
ATOM 1971 C CA . SER A 1 259 ? 3.636 14.107 8.341 1.00 70.62 259 SER A CA 1
ATOM 1972 C C . SER A 1 259 ? 2.154 14.491 8.359 1.00 70.62 259 SER A C 1
ATOM 1974 O O . SER A 1 259 ? 1.403 14.122 7.463 1.00 70.62 259 SER A O 1
ATOM 1976 N N . GLU A 1 260 ? 1.767 15.282 9.366 1.00 67.38 260 GLU A N 1
ATOM 1977 C CA . GLU A 1 260 ? 0.437 15.836 9.599 1.00 67.38 260 GLU A CA 1
ATOM 1978 C C . GLU A 1 260 ? -0.207 16.407 8.342 1.00 67.38 260 GLU A C 1
ATOM 1980 O O . GLU A 1 260 ? -1.328 16.037 8.003 1.00 67.38 260 GLU A O 1
ATOM 1985 N N . GLU A 1 261 ? 0.491 17.331 7.688 1.00 72.12 261 GLU A N 1
ATOM 1986 C CA . GLU A 1 261 ? -0.043 18.038 6.531 1.00 72.12 261 GLU A CA 1
ATOM 1987 C C . GLU A 1 261 ? -0.261 17.056 5.382 1.00 72.12 261 GLU A C 1
ATOM 1989 O O . GLU A 1 261 ? -1.299 17.100 4.738 1.00 72.12 261 GLU A O 1
ATOM 1994 N N . TYR A 1 262 ? 0.671 16.118 5.193 1.00 75.25 262 TYR A N 1
ATOM 1995 C CA . TYR A 1 262 ? 0.602 15.113 4.142 1.00 75.25 262 TYR A CA 1
ATOM 1996 C C . TYR A 1 262 ? -0.549 14.130 4.364 1.00 75.25 262 TYR A C 1
ATOM 1998 O O . TYR A 1 262 ? -1.386 13.964 3.479 1.00 75.25 262 TYR A O 1
ATOM 2006 N N . ASP A 1 263 ? -0.632 13.511 5.544 1.00 78.88 263 ASP A N 1
ATOM 2007 C CA . ASP A 1 263 ? -1.681 12.538 5.846 1.00 78.88 263 ASP A CA 1
ATOM 2008 C C . ASP A 1 263 ? -3.059 13.218 5.804 1.00 78.88 263 ASP A C 1
ATOM 2010 O O . ASP A 1 263 ? -3.987 12.686 5.200 1.00 78.88 263 ASP A O 1
ATOM 2014 N N . LEU A 1 264 ? -3.200 14.438 6.337 1.00 77.06 264 LEU A N 1
ATOM 2015 C CA . LEU A 1 264 ? -4.455 15.187 6.240 1.00 77.06 264 LEU A CA 1
ATOM 2016 C C . LEU A 1 264 ? -4.765 15.662 4.820 1.00 77.06 264 LEU A C 1
ATOM 2018 O O . LEU A 1 264 ? -5.928 15.651 4.442 1.00 77.06 264 LEU A O 1
ATOM 2022 N N . GLU A 1 265 ? -3.789 16.079 4.018 1.00 75.31 265 GLU A N 1
ATOM 2023 C CA . GLU A 1 265 ? -4.010 16.489 2.625 1.00 75.31 265 GLU A CA 1
ATOM 2024 C C . GLU A 1 265 ? -4.475 15.307 1.772 1.00 75.31 265 GLU A C 1
ATOM 2026 O O . GLU A 1 265 ? -5.453 15.417 1.027 1.00 75.31 265 GLU A O 1
ATOM 2031 N N . VAL A 1 266 ? -3.849 14.145 1.967 1.00 71.38 266 VAL A N 1
ATOM 2032 C CA . VAL A 1 266 ? -4.269 12.870 1.382 1.00 71.38 266 VAL A CA 1
ATOM 2033 C C . VAL A 1 266 ? -5.707 12.524 1.793 1.00 71.38 266 VAL A C 1
ATOM 2035 O O . VAL A 1 266 ? -6.466 11.984 0.986 1.00 71.38 266 VAL A O 1
ATOM 2038 N N . LEU A 1 267 ? -6.104 12.874 3.018 1.00 75.75 267 LEU A N 1
ATOM 2039 C CA . LEU A 1 267 ? -7.425 12.586 3.575 1.00 75.75 267 LEU A CA 1
ATOM 2040 C C . LEU A 1 267 ? -8.508 13.636 3.265 1.00 75.75 267 LEU A C 1
ATOM 2042 O O . LEU A 1 267 ? -9.683 13.288 3.192 1.00 75.75 267 LEU A O 1
ATOM 2046 N N . ARG A 1 268 ? -8.144 14.906 3.051 1.00 69.69 268 ARG A N 1
ATOM 2047 C CA . ARG A 1 268 ? -9.065 16.028 2.770 1.00 69.69 268 ARG A CA 1
ATOM 2048 C C . ARG A 1 268 ? -9.809 15.866 1.448 1.00 69.69 268 ARG A C 1
ATOM 2050 O O . ARG A 1 268 ? -10.892 16.416 1.288 1.00 69.69 268 ARG A O 1
ATOM 2057 N N . GLY A 1 269 ? -9.232 15.128 0.502 1.00 63.19 269 GLY A N 1
ATOM 2058 C CA . GLY A 1 269 ? -9.865 14.819 -0.782 1.00 63.19 269 GLY A CA 1
ATOM 2059 C C . GLY A 1 269 ? -10.947 13.737 -0.707 1.00 63.19 269 GLY A C 1
ATOM 2060 O O . GLY A 1 269 ? -11.442 13.316 -1.752 1.00 63.19 269 GLY A O 1
ATOM 2061 N N . LEU A 1 270 ? -11.271 13.246 0.491 1.00 68.44 270 LEU A N 1
ATOM 2062 C CA . LEU A 1 270 ? -12.125 12.085 0.704 1.00 68.44 270 LEU A CA 1
ATOM 2063 C C . LEU A 1 270 ? -13.422 12.488 1.405 1.00 68.44 270 LEU A C 1
ATOM 2065 O O . LEU A 1 270 ? -13.419 13.338 2.291 1.00 68.44 270 LEU A O 1
ATOM 2069 N N . ASP A 1 271 ? -14.524 11.830 1.048 1.00 78.62 271 ASP A N 1
ATOM 2070 C CA . ASP A 1 271 ? -15.823 12.000 1.710 1.00 78.62 271 ASP A CA 1
ATOM 2071 C C . ASP A 1 271 ? -15.884 11.176 3.013 1.00 78.62 271 ASP A C 1
ATOM 2073 O O . ASP A 1 271 ? -16.705 10.269 3.176 1.00 78.62 271 ASP A O 1
ATOM 2077 N N . CYS A 1 272 ? -14.929 11.441 3.908 1.00 84.75 272 CYS A N 1
ATOM 2078 C CA . CYS A 1 272 ? -14.738 10.772 5.191 1.00 84.75 272 CYS A CA 1
ATOM 2079 C C . CYS A 1 272 ? -14.613 11.817 6.306 1.00 84.75 272 CYS A C 1
ATOM 2081 O O . CYS A 1 272 ? -13.969 12.852 6.136 1.00 84.75 272 CYS A O 1
ATOM 2083 N N . GLU A 1 273 ? -15.158 11.521 7.480 1.00 90.00 273 GLU A N 1
ATOM 2084 C CA . GLU A 1 273 ? -14.881 12.286 8.690 1.00 90.00 273 GLU A CA 1
ATOM 2085 C C . GLU A 1 273 ? -13.568 11.782 9.293 1.00 90.00 273 GLU A C 1
ATOM 2087 O O . GLU A 1 273 ? -13.483 10.645 9.749 1.00 90.00 273 GLU A O 1
ATOM 2092 N N . VAL A 1 274 ? -12.532 12.617 9.318 1.00 90.06 274 VAL A N 1
ATOM 2093 C CA . VAL A 1 274 ? -11.260 12.259 9.954 1.00 90.06 274 VAL A CA 1
ATOM 2094 C C . VAL A 1 274 ? -11.123 12.999 11.274 1.00 90.06 274 VAL A C 1
ATOM 2096 O O . VAL A 1 274 ? -10.994 14.223 11.303 1.00 90.06 274 VAL A O 1
ATOM 2099 N N . LYS A 1 275 ? -11.109 12.246 12.374 1.00 91.62 275 LYS A N 1
ATOM 2100 C CA . LYS A 1 275 ? -10.730 12.742 13.698 1.00 91.62 275 LYS A CA 1
ATOM 2101 C C . LYS A 1 275 ? -9.275 12.408 13.947 1.00 91.62 275 LYS A C 1
ATOM 2103 O O . LYS A 1 275 ? -8.825 11.305 13.650 1.00 91.62 275 LYS A O 1
ATOM 2108 N N . ARG A 1 276 ? -8.539 13.355 14.513 1.00 90.50 276 ARG A N 1
ATOM 2109 C CA . ARG A 1 276 ? -7.106 13.209 14.739 1.00 90.50 276 ARG A CA 1
ATOM 2110 C C . ARG A 1 276 ? -6.771 13.236 16.221 1.00 90.50 276 ARG A C 1
ATOM 2112 O O . ARG A 1 276 ? -7.295 14.061 16.965 1.00 90.50 276 ARG A O 1
ATOM 2119 N N . ILE A 1 277 ? -5.814 12.399 16.601 1.00 91.25 277 ILE A N 1
ATOM 2120 C CA . ILE A 1 277 ? -5.073 12.482 17.854 1.00 91.25 277 ILE A CA 1
ATOM 2121 C C . ILE A 1 277 ? -3.608 12.783 17.520 1.00 91.25 277 ILE A C 1
ATOM 2123 O O . ILE A 1 277 ? -2.896 11.918 17.016 1.00 91.25 277 ILE A O 1
ATOM 2127 N N . SER A 1 278 ? -3.168 14.015 17.789 1.00 88.31 278 SER A N 1
ATOM 2128 C CA . SER A 1 278 ? -1.760 14.444 17.680 1.00 88.31 278 SER A CA 1
ATOM 2129 C C . SER A 1 278 ? -0.979 14.344 18.987 1.00 88.31 278 SER A C 1
ATOM 2131 O O . SER A 1 278 ? 0.222 14.579 19.019 1.00 88.31 278 SER A O 1
ATOM 2133 N N . ASN A 1 279 ? -1.666 14.024 20.080 1.00 86.19 279 ASN A N 1
ATOM 2134 C CA . ASN A 1 279 ? -1.085 13.887 21.403 1.00 86.19 279 ASN A CA 1
ATOM 2135 C C . ASN A 1 279 ? -1.684 12.644 22.044 1.00 86.19 279 ASN A C 1
ATOM 2137 O O . ASN A 1 279 ? -2.890 12.589 22.286 1.00 86.19 279 ASN A O 1
ATOM 2141 N N . LEU A 1 280 ? -0.850 11.650 22.330 1.00 77.81 280 LEU A N 1
ATOM 2142 C CA . LEU A 1 280 ? -1.319 10.344 22.787 1.00 77.81 280 LEU A CA 1
ATOM 2143 C C . LEU A 1 280 ? -1.928 10.389 24.192 1.00 77.81 280 LEU A C 1
ATOM 2145 O O . LEU A 1 280 ? -2.675 9.484 24.556 1.00 77.81 280 LEU A O 1
ATOM 2149 N N . LYS A 1 281 ? -1.727 11.470 24.956 1.00 81.00 281 LYS A N 1
ATOM 2150 C CA . LYS A 1 281 ? -2.472 11.712 26.203 1.00 81.00 281 LYS A CA 1
ATOM 2151 C C . LYS A 1 281 ? -3.966 11.925 25.953 1.00 81.00 281 LYS A C 1
ATOM 2153 O O . LYS A 1 281 ? -4.769 11.565 26.806 1.00 81.00 281 LYS A O 1
ATOM 2158 N N . LEU A 1 282 ? -4.332 12.439 24.777 1.00 82.62 282 LEU A N 1
ATOM 2159 C CA . LEU A 1 282 ? -5.721 12.620 24.340 1.00 82.62 282 LEU A CA 1
ATOM 2160 C C . LEU A 1 282 ? -6.329 11.328 23.769 1.00 82.62 282 LEU A C 1
ATOM 2162 O O . LEU A 1 282 ? -7.498 11.312 23.396 1.00 82.62 282 LEU A O 1
ATOM 2166 N N . LEU A 1 283 ? -5.571 10.223 23.709 1.00 82.50 283 LEU A N 1
ATOM 2167 C CA . LEU A 1 283 ? -6.104 8.929 23.268 1.00 82.50 283 LEU A CA 1
ATOM 2168 C C . LEU A 1 283 ? -7.273 8.467 24.146 1.00 82.50 283 LEU A C 1
ATOM 2170 O O . LEU A 1 283 ? -8.211 7.857 23.644 1.00 82.50 283 LEU A O 1
ATOM 2174 N N . TYR A 1 284 ? -7.244 8.806 25.436 1.00 80.31 284 TYR A N 1
ATOM 2175 C CA . TYR A 1 284 ? -8.343 8.531 26.359 1.00 80.31 284 TYR A CA 1
ATOM 2176 C C . TYR A 1 284 ? -9.577 9.394 26.083 1.00 80.31 284 TYR A C 1
ATOM 2178 O O . TYR A 1 284 ? -10.693 8.906 26.236 1.00 80.31 284 TYR A O 1
ATOM 2186 N N . ASP A 1 285 ? -9.405 10.631 25.611 1.00 78.38 285 ASP A N 1
ATOM 2187 C CA . ASP A 1 285 ? -10.536 11.481 25.217 1.00 78.38 285 ASP A CA 1
ATOM 2188 C C . ASP A 1 285 ? -11.254 10.900 23.996 1.00 78.38 285 ASP A C 1
ATOM 2190 O O . ASP A 1 285 ? -12.473 11.008 23.871 1.00 78.38 285 ASP A O 1
ATOM 2194 N N . ALA A 1 286 ? -10.519 10.198 23.131 1.00 76.31 286 ALA A N 1
ATOM 2195 C CA . ALA A 1 286 ? -11.103 9.497 21.997 1.00 76.31 286 ALA A CA 1
ATOM 2196 C C . ALA A 1 286 ? -11.996 8.317 22.402 1.00 76.31 286 ALA A C 1
ATOM 2198 O O . ALA A 1 286 ? -12.829 7.893 21.606 1.00 76.31 286 ALA A O 1
ATOM 2199 N N . PHE A 1 287 ? -11.890 7.820 23.640 1.00 79.44 287 PHE A N 1
ATOM 2200 C CA . PHE A 1 287 ? -12.821 6.819 24.172 1.00 79.44 287 PHE A CA 1
ATOM 2201 C C . PHE A 1 287 ? -14.208 7.402 24.446 1.00 79.44 287 PHE A C 1
ATOM 2203 O O . PHE A 1 287 ? -15.163 6.648 24.568 1.00 79.44 287 PHE A O 1
ATOM 2210 N N . ALA A 1 288 ? -14.327 8.728 24.554 1.00 82.69 288 ALA A N 1
ATOM 2211 C CA . ALA A 1 288 ? -15.609 9.412 24.679 1.00 82.69 288 ALA A CA 1
ATOM 2212 C C . ALA A 1 288 ? -16.222 9.777 23.314 1.00 82.69 288 ALA A C 1
ATOM 2214 O O . ALA A 1 288 ? -17.326 10.322 23.259 1.00 82.69 288 ALA A O 1
ATOM 2215 N N . TRP A 1 289 ? -15.511 9.540 22.208 1.00 85.69 289 TRP A N 1
ATOM 2216 C CA . TRP A 1 289 ? -16.008 9.836 20.868 1.00 85.69 289 TRP A CA 1
ATOM 2217 C C . TRP A 1 289 ? -16.854 8.690 20.318 1.00 85.69 289 TRP A C 1
ATOM 2219 O O . TRP A 1 289 ? -16.790 7.555 20.777 1.00 85.69 289 TRP A O 1
ATOM 2229 N N . SER A 1 290 ? -17.631 8.991 19.277 1.00 87.88 290 SER A N 1
ATOM 2230 C CA . SER A 1 290 ? -18.272 7.965 18.456 1.00 87.88 290 SER A CA 1
ATOM 2231 C C . SER A 1 290 ? -17.237 6.954 17.955 1.00 87.88 290 SER A C 1
ATOM 2233 O O . SER A 1 290 ? -16.191 7.359 17.440 1.00 87.88 290 SER A O 1
ATOM 2235 N N . THR A 1 291 ? -17.551 5.661 18.056 1.00 93.06 291 THR A N 1
ATOM 2236 C CA . THR A 1 291 ? -16.693 4.576 17.569 1.00 93.06 291 THR A CA 1
ATOM 2237 C C . THR A 1 291 ? -16.357 4.788 16.084 1.00 93.06 291 THR A C 1
ATOM 2239 O O . THR A 1 291 ? -17.280 4.870 15.271 1.00 93.06 291 THR A O 1
ATOM 2242 N N . PRO A 1 292 ? -15.070 4.911 15.712 1.00 95.00 292 PRO A N 1
ATOM 2243 C CA . PRO A 1 292 ? -14.676 5.078 14.319 1.00 95.00 292 PRO A CA 1
ATOM 2244 C C . PRO A 1 292 ? -14.862 3.770 13.536 1.00 95.00 292 PRO A C 1
ATOM 2246 O O . PRO A 1 292 ? -14.810 2.681 14.104 1.00 95.00 292 PRO A O 1
ATOM 2249 N N . ASP A 1 293 ? -15.022 3.874 12.217 1.00 94.25 293 ASP A N 1
ATOM 2250 C CA . ASP A 1 293 ? -15.072 2.727 11.306 1.00 94.25 293 ASP A CA 1
ATOM 2251 C C . ASP A 1 293 ? -13.681 2.083 11.133 1.00 94.25 293 ASP A C 1
ATOM 2253 O O . ASP A 1 293 ? -13.575 0.870 10.958 1.00 94.25 293 ASP A O 1
ATOM 2257 N N . VAL A 1 294 ? -12.608 2.887 11.165 1.00 94.75 294 VAL A N 1
ATOM 2258 C CA . VAL A 1 294 ? -11.205 2.441 11.060 1.00 94.75 294 VAL A CA 1
ATOM 2259 C C . VAL A 1 294 ? -10.308 3.328 11.927 1.00 94.75 294 VAL A C 1
ATOM 2261 O O . VAL A 1 294 ? -10.492 4.545 11.975 1.00 94.75 294 VAL A O 1
ATOM 2264 N N . ILE A 1 295 ? -9.296 2.735 12.568 1.00 95.50 295 ILE A N 1
ATOM 2265 C CA . ILE A 1 295 ? -8.228 3.479 13.256 1.00 95.50 295 ILE A CA 1
ATOM 2266 C C . ILE A 1 295 ? -6.937 3.356 12.446 1.00 95.50 295 ILE A C 1
ATOM 2268 O O . ILE A 1 295 ? -6.417 2.253 12.280 1.00 95.50 295 ILE A O 1
ATOM 2272 N N . ALA A 1 296 ? -6.414 4.473 11.948 1.00 94.75 296 ALA A N 1
ATOM 2273 C CA . ALA A 1 296 ? -5.119 4.544 11.282 1.00 94.75 296 ALA A CA 1
ATOM 2274 C C . ALA A 1 296 ? -4.055 5.014 12.281 1.00 94.75 296 ALA A C 1
ATOM 2276 O O . ALA A 1 296 ? -4.241 6.035 12.936 1.00 94.75 296 ALA A O 1
ATOM 2277 N N . ILE A 1 297 ? -2.964 4.266 12.425 1.00 94.50 297 ILE A N 1
ATOM 2278 C CA . ILE A 1 297 ? -1.921 4.516 13.428 1.00 94.50 297 ILE A CA 1
ATOM 2279 C C . ILE A 1 297 ? -0.597 4.681 12.699 1.00 94.50 297 ILE A C 1
ATOM 2281 O O . ILE A 1 297 ? -0.197 3.778 11.966 1.00 94.50 297 ILE A O 1
ATOM 2285 N N . ASP A 1 298 ? 0.076 5.807 12.894 1.00 92.75 298 ASP A N 1
ATOM 2286 C CA . ASP A 1 298 ? 1.425 6.010 12.381 1.00 92.75 298 ASP A CA 1
ATOM 2287 C C . ASP A 1 298 ? 2.445 5.136 13.129 1.00 92.75 298 ASP A C 1
ATOM 2289 O O . ASP A 1 298 ? 2.379 4.984 14.347 1.00 92.75 298 ASP A O 1
ATOM 2293 N N . GLU A 1 299 ? 3.375 4.514 12.403 1.00 91.12 299 GLU A N 1
ATOM 2294 C CA . GLU A 1 299 ? 4.458 3.719 12.999 1.00 91.12 299 GLU A CA 1
ATOM 2295 C C . GLU A 1 299 ? 5.543 4.610 13.624 1.00 91.12 299 GLU A C 1
ATOM 2297 O O . GLU A 1 299 ? 6.198 4.199 14.581 1.00 91.12 299 GLU A O 1
ATOM 2302 N N . GLY A 1 300 ? 5.749 5.809 13.076 1.00 86.62 300 GLY A N 1
ATOM 2303 C CA . GLY A 1 300 ? 6.801 6.756 13.442 1.00 86.62 300 GLY A CA 1
ATOM 2304 C C . GLY A 1 300 ? 6.479 7.629 14.655 1.00 86.62 300 GLY A C 1
ATOM 2305 O O . GLY A 1 300 ? 7.149 8.649 14.853 1.00 86.62 300 GLY A O 1
ATOM 2306 N N . THR A 1 301 ? 5.496 7.240 15.473 1.00 82.44 301 THR A N 1
ATOM 2307 C CA . THR A 1 301 ? 5.084 8.014 16.642 1.00 82.44 301 THR A CA 1
ATOM 2308 C C . THR A 1 301 ? 6.233 8.207 17.637 1.00 82.44 301 THR A C 1
ATOM 2310 O O . THR A 1 301 ? 6.971 7.277 17.972 1.00 82.44 301 THR A O 1
ATOM 2313 N N . ARG A 1 302 ? 6.411 9.438 18.120 1.00 83.56 302 ARG A N 1
ATOM 2314 C CA . ARG A 1 302 ? 7.529 9.853 18.981 1.00 83.56 302 ARG A CA 1
ATOM 2315 C C . ARG A 1 302 ? 7.320 9.497 20.442 1.00 83.56 302 ARG A C 1
ATOM 2317 O O . ARG A 1 302 ? 8.286 9.155 21.122 1.00 83.56 302 ARG A O 1
ATOM 2324 N N . GLU A 1 303 ? 6.098 9.647 20.945 1.00 82.94 303 GLU A N 1
ATOM 2325 C CA . GLU A 1 303 ? 5.816 9.507 22.374 1.00 82.94 303 GLU A CA 1
ATOM 2326 C C . GLU A 1 303 ? 5.617 8.046 22.776 1.00 82.94 303 GLU A C 1
ATOM 2328 O O . GLU A 1 303 ? 6.155 7.593 23.788 1.00 82.94 303 GLU A O 1
ATOM 2333 N N . VAL A 1 304 ? 4.836 7.298 21.994 1.00 83.44 304 VAL A N 1
ATOM 2334 C CA . VAL A 1 304 ? 4.470 5.913 22.308 1.00 83.44 304 VAL A CA 1
ATOM 2335 C C . VAL A 1 304 ? 4.474 5.082 21.035 1.00 83.44 304 VAL A C 1
ATOM 2337 O O . VAL A 1 304 ? 3.831 5.447 20.060 1.00 83.44 304 VAL A O 1
ATOM 2340 N N . ASP A 1 305 ? 5.144 3.930 21.075 1.00 87.81 305 ASP A N 1
ATOM 2341 C CA . ASP A 1 305 ? 5.188 2.966 19.970 1.00 87.81 305 ASP A CA 1
ATOM 2342 C C . ASP A 1 305 ? 3.780 2.536 19.513 1.00 87.81 305 ASP A C 1
ATOM 2344 O O . ASP A 1 305 ? 2.911 2.220 20.337 1.00 87.81 305 ASP A O 1
ATOM 2348 N N . ALA A 1 306 ? 3.573 2.447 18.196 1.00 90.81 306 ALA A N 1
ATOM 2349 C CA . ALA A 1 306 ? 2.293 2.103 17.575 1.00 90.81 306 ALA A CA 1
ATOM 2350 C C . ALA A 1 306 ? 1.677 0.797 18.110 1.00 90.81 306 ALA A C 1
ATOM 2352 O O . ALA A 1 306 ? 0.453 0.665 18.206 1.00 90.81 306 ALA A O 1
ATOM 2353 N N . ARG A 1 307 ? 2.499 -0.186 18.511 1.00 89.81 307 ARG A N 1
ATOM 2354 C CA . ARG A 1 307 ? 2.001 -1.448 19.088 1.00 89.81 307 ARG A CA 1
ATOM 2355 C C . ARG A 1 307 ? 1.420 -1.228 20.476 1.00 89.81 307 ARG A C 1
ATOM 2357 O O . ARG A 1 307 ? 0.435 -1.870 20.832 1.00 89.81 307 ARG A O 1
ATOM 2364 N N . THR A 1 308 ? 2.016 -0.337 21.260 1.00 89.94 308 THR A N 1
ATOM 2365 C CA . THR A 1 308 ? 1.500 0.039 22.579 1.00 89.94 308 THR A CA 1
ATOM 2366 C C . THR A 1 308 ? 0.177 0.784 22.442 1.00 89.94 308 THR A C 1
ATOM 2368 O O . THR A 1 308 ? -0.778 0.415 23.121 1.00 89.94 308 THR A O 1
ATOM 2371 N N . VAL A 1 309 ? 0.069 1.724 21.496 1.00 91.88 309 VAL A N 1
ATOM 2372 C CA . VAL A 1 309 ? -1.209 2.376 21.150 1.00 91.88 309 VAL A CA 1
ATOM 2373 C C . VAL A 1 309 ? -2.267 1.331 20.784 1.00 91.88 309 VAL A C 1
ATOM 2375 O O . VAL A 1 309 ? -3.360 1.326 21.347 1.00 91.88 309 VAL A O 1
ATOM 2378 N N . CYS A 1 310 ? -1.930 0.386 19.904 1.00 91.81 310 CYS A N 1
ATOM 2379 C CA . CYS A 1 310 ? -2.841 -0.683 19.501 1.00 91.81 310 CYS A CA 1
ATOM 2380 C C . CYS A 1 310 ? -3.298 -1.555 20.686 1.00 91.81 310 CYS A C 1
ATOM 2382 O O . CYS A 1 310 ? -4.481 -1.871 20.805 1.00 91.81 310 CYS A O 1
ATOM 2384 N N . ARG A 1 311 ? -2.392 -1.912 21.608 1.00 90.50 311 ARG A N 1
ATOM 2385 C CA . ARG A 1 311 ? -2.746 -2.662 22.827 1.00 90.50 311 ARG A CA 1
ATOM 2386 C C . ARG A 1 311 ? -3.708 -1.884 23.720 1.00 90.50 311 ARG A C 1
ATOM 2388 O O . ARG A 1 311 ? -4.676 -2.476 24.182 1.00 90.50 311 ARG A O 1
ATOM 2395 N N . LEU A 1 312 ? -3.475 -0.586 23.923 1.00 90.56 312 LEU A N 1
ATOM 2396 C CA . LEU A 1 312 ? -4.372 0.276 24.702 1.00 90.56 312 LEU A CA 1
ATOM 2397 C C . LEU A 1 312 ? -5.768 0.341 24.069 1.00 90.56 312 LEU A C 1
ATOM 2399 O O . LEU A 1 312 ? -6.769 0.167 24.759 1.00 90.56 312 LEU A O 1
ATOM 2403 N N . LEU A 1 313 ? -5.837 0.498 22.745 1.00 92.12 313 LEU A N 1
ATOM 2404 C CA . LEU A 1 313 ? -7.097 0.461 21.999 1.00 92.12 313 LEU A CA 1
ATOM 2405 C C . LEU A 1 313 ? -7.812 -0.892 22.136 1.00 92.12 313 LEU A C 1
ATOM 2407 O O . LEU A 1 313 ? -9.030 -0.927 22.269 1.00 92.12 313 LEU A O 1
ATOM 2411 N N . ASN A 1 314 ? -7.068 -2.000 22.161 1.00 91.50 314 ASN A N 1
ATOM 2412 C CA . ASN A 1 314 ? -7.627 -3.342 22.349 1.00 91.50 314 ASN A CA 1
ATOM 2413 C C . ASN A 1 314 ? -8.095 -3.631 23.785 1.00 91.50 314 ASN A C 1
ATOM 2415 O O . ASN A 1 314 ? -8.884 -4.551 23.989 1.00 91.50 314 ASN A O 1
ATOM 2419 N N . MET A 1 315 ? -7.640 -2.861 24.777 1.00 89.44 315 MET A N 1
ATOM 2420 C CA . MET A 1 315 ? -8.163 -2.925 26.147 1.00 89.44 315 MET A CA 1
ATOM 2421 C C . MET A 1 315 ? -9.481 -2.156 26.301 1.00 89.44 315 MET A C 1
ATOM 2423 O O . MET A 1 315 ? -10.256 -2.439 27.214 1.00 89.44 315 MET A O 1
ATOM 2427 N N . ASN A 1 316 ? -9.765 -1.205 25.407 1.00 90.94 316 ASN A N 1
ATOM 2428 C CA . ASN A 1 316 ? -11.028 -0.483 25.397 1.00 90.94 316 ASN A CA 1
ATOM 2429 C C . ASN A 1 316 ? -12.134 -1.342 24.755 1.00 90.94 316 ASN A C 1
ATOM 2431 O O . ASN A 1 316 ? -12.015 -1.793 23.616 1.00 90.94 316 ASN A O 1
ATOM 2435 N N . ARG A 1 317 ? -13.245 -1.549 25.475 1.00 90.69 317 ARG A N 1
ATOM 2436 C CA . ARG A 1 317 ? -14.351 -2.417 25.034 1.00 90.69 317 ARG A CA 1
ATOM 2437 C C . ARG A 1 317 ? -15.006 -1.964 23.725 1.00 90.69 317 ARG A C 1
ATOM 2439 O O . ARG A 1 317 ? -15.497 -2.820 22.998 1.00 90.69 317 ARG A O 1
ATOM 2446 N N . GLU A 1 318 ? -15.033 -0.666 23.452 1.00 90.69 318 GLU A N 1
ATOM 2447 C CA . GLU A 1 318 ? -15.674 -0.081 22.269 1.00 90.69 318 GLU A CA 1
ATOM 2448 C C . GLU A 1 318 ? -14.733 -0.051 21.059 1.00 90.69 318 GLU A C 1
ATOM 2450 O O . GLU A 1 318 ? -15.186 -0.144 19.924 1.00 90.69 318 GLU A O 1
ATOM 2455 N N . LEU A 1 319 ? -13.418 0.029 21.287 1.00 92.81 319 LEU A N 1
ATOM 2456 C CA . LEU A 1 319 ? -12.418 0.149 20.219 1.00 92.81 319 LEU A CA 1
ATOM 2457 C C . LEU A 1 319 ? -11.686 -1.160 19.898 1.00 92.81 319 LEU A C 1
ATOM 2459 O O . LEU A 1 319 ? -11.003 -1.252 18.873 1.00 92.81 319 LEU A O 1
ATOM 2463 N N . LYS A 1 320 ? -11.823 -2.197 20.732 1.00 93.25 320 LYS A N 1
ATOM 2464 C CA . LYS A 1 320 ? -11.113 -3.473 20.549 1.00 93.25 320 LYS A CA 1
ATOM 2465 C C . LYS A 1 320 ? -11.429 -4.187 19.236 1.00 93.25 320 LYS A C 1
ATOM 2467 O O . LYS A 1 320 ? -10.529 -4.805 18.675 1.00 93.25 320 LYS A O 1
ATOM 2472 N N . ASP A 1 321 ? -12.638 -4.021 18.707 1.00 93.00 321 ASP A N 1
ATOM 2473 C CA . ASP A 1 321 ? -13.089 -4.704 17.488 1.00 93.00 321 ASP A CA 1
ATOM 2474 C C . ASP A 1 321 ? -12.970 -3.811 16.239 1.00 93.00 321 ASP A C 1
ATOM 2476 O O . ASP A 1 321 ? -13.080 -4.289 15.112 1.00 93.00 321 ASP A O 1
ATOM 2480 N N . VAL A 1 322 ? -12.675 -2.517 16.416 1.00 94.56 322 VAL A N 1
ATOM 2481 C CA . VAL A 1 322 ? -12.447 -1.594 15.296 1.00 94.56 322 VAL A CA 1
ATOM 2482 C C . VAL A 1 322 ? -11.173 -2.007 14.551 1.00 94.56 322 VAL A C 1
ATOM 2484 O O . VAL A 1 322 ? -10.152 -2.245 15.203 1.00 94.56 322 VAL A O 1
ATOM 2487 N N . PRO A 1 323 ? -11.166 -2.100 13.211 1.00 94.88 323 PRO A N 1
ATOM 2488 C CA . PRO A 1 323 ? -9.982 -2.512 12.471 1.00 94.88 323 PRO A CA 1
ATOM 2489 C C . PRO A 1 323 ? -8.874 -1.453 12.555 1.00 94.88 323 PRO A C 1
ATOM 2491 O O . PRO A 1 323 ? -9.123 -0.250 12.433 1.00 94.88 323 PRO A O 1
ATOM 2494 N N . LYS A 1 324 ? -7.632 -1.914 12.746 1.00 94.75 324 LYS A N 1
ATOM 2495 C CA . LYS A 1 324 ? -6.450 -1.048 12.875 1.00 94.75 324 LYS A CA 1
ATOM 2496 C C . LYS A 1 324 ? -5.577 -1.134 11.627 1.00 94.75 324 LYS A C 1
ATOM 2498 O O . LYS A 1 324 ? -5.134 -2.221 11.257 1.00 94.75 324 LYS A O 1
ATOM 2503 N N . LEU A 1 325 ? -5.308 0.008 11.006 1.00 94.44 325 LEU A N 1
ATOM 2504 C CA . LEU A 1 325 ? -4.410 0.166 9.867 1.00 94.44 325 LEU A CA 1
ATOM 2505 C C . LEU A 1 325 ? -3.102 0.806 10.337 1.00 94.44 325 LEU A C 1
ATOM 2507 O O . LEU A 1 325 ? -3.110 1.947 10.783 1.00 94.44 325 LEU A O 1
ATOM 2511 N N . LEU A 1 326 ? -1.981 0.101 10.216 1.00 93.94 326 LEU A N 1
ATOM 2512 C CA . LEU A 1 326 ? -0.668 0.694 10.473 1.00 93.94 326 LEU A CA 1
ATOM 2513 C C . LEU A 1 326 ? -0.182 1.471 9.245 1.00 93.94 326 LEU A C 1
ATOM 2515 O O . LEU A 1 326 ? -0.195 0.931 8.137 1.00 93.94 326 LEU A O 1
ATOM 2519 N N . LEU A 1 327 ? 0.290 2.698 9.445 1.00 92.50 327 LEU A N 1
ATOM 2520 C CA . LEU A 1 327 ? 0.946 3.521 8.434 1.00 92.50 327 LEU A CA 1
ATOM 2521 C C . LEU A 1 327 ? 2.456 3.473 8.678 1.00 92.50 327 LEU A C 1
ATOM 2523 O O . LEU A 1 327 ? 2.940 3.996 9.672 1.00 92.50 327 LEU A O 1
ATOM 2527 N N . SER A 1 328 ? 3.202 2.801 7.806 1.00 88.94 328 SER A N 1
ATOM 2528 C CA . SER A 1 328 ? 4.610 2.457 8.054 1.00 88.94 328 SER A CA 1
ATOM 2529 C C . SER A 1 328 ? 5.547 3.145 7.068 1.00 88.94 328 SER A C 1
ATOM 2531 O O . SER A 1 328 ? 5.279 3.148 5.873 1.00 88.94 328 SER A O 1
ATOM 2533 N N . GLU A 1 329 ? 6.686 3.670 7.518 1.00 85.75 329 GLU A N 1
ATOM 2534 C CA . GLU A 1 329 ? 7.753 4.130 6.608 1.00 85.75 329 GLU A CA 1
ATOM 2535 C C . GLU A 1 329 ? 8.640 2.979 6.102 1.00 85.75 329 GLU A C 1
ATOM 2537 O O . GLU A 1 329 ? 9.405 3.131 5.143 1.00 85.75 329 GLU A O 1
ATOM 2542 N N . ARG A 1 330 ? 8.556 1.805 6.739 1.00 79.81 330 ARG A N 1
ATOM 2543 C CA . ARG A 1 330 ? 9.404 0.653 6.430 1.00 79.81 330 ARG A CA 1
ATOM 2544 C C . ARG A 1 330 ? 8.889 -0.085 5.194 1.00 79.81 330 ARG A C 1
ATOM 2546 O O . ARG A 1 330 ? 7.702 -0.375 5.050 1.00 79.81 330 ARG A O 1
ATOM 2553 N N . LYS A 1 331 ? 9.817 -0.435 4.302 1.00 67.62 331 LYS A N 1
ATOM 2554 C CA . LYS A 1 331 ? 9.579 -1.295 3.131 1.00 67.62 331 LYS A CA 1
ATOM 2555 C C . LYS A 1 331 ? 10.094 -2.710 3.436 1.00 67.62 331 LYS A C 1
ATOM 2557 O O . LYS A 1 331 ? 11.177 -2.843 3.995 1.00 67.62 331 LYS A O 1
ATOM 2562 N N . GLY A 1 332 ? 9.358 -3.752 3.042 1.00 61.00 332 GLY A N 1
ATOM 2563 C CA . GLY A 1 332 ? 9.866 -5.136 3.001 1.00 61.00 332 GLY A CA 1
ATOM 2564 C C . GLY A 1 332 ? 9.712 -5.984 4.281 1.00 61.00 332 GLY A C 1
ATOM 2565 O O . GLY A 1 332 ? 8.763 -5.814 5.053 1.00 61.00 332 GLY A O 1
ATOM 2566 N N . ARG A 1 333 ? 10.620 -6.967 4.460 1.00 42.62 333 ARG A N 1
ATOM 2567 C CA . ARG A 1 333 ? 10.605 -7.985 5.539 1.00 42.62 333 ARG A CA 1
ATOM 2568 C C . ARG A 1 333 ? 10.724 -7.305 6.915 1.00 42.62 333 ARG A C 1
ATOM 2570 O O . ARG A 1 333 ? 11.751 -6.726 7.245 1.00 42.62 333 ARG A O 1
ATOM 2577 N N . GLY A 1 334 ? 9.646 -7.366 7.694 1.00 52.09 334 GLY A N 1
ATOM 2578 C CA . GLY A 1 334 ? 9.467 -6.678 8.984 1.00 52.09 334 GLY A CA 1
ATOM 2579 C C . GLY A 1 334 ? 8.000 -6.320 9.258 1.00 52.09 334 GLY A C 1
ATOM 2580 O O . GLY A 1 334 ? 7.584 -6.195 10.408 1.00 52.09 334 GLY A O 1
ATOM 2581 N N . ILE A 1 335 ? 7.198 -6.246 8.191 1.00 53.94 335 ILE A N 1
ATOM 2582 C CA . ILE A 1 335 ? 5.742 -6.052 8.237 1.00 53.94 335 ILE A CA 1
ATOM 2583 C C . ILE A 1 335 ? 5.014 -7.333 8.699 1.00 53.94 335 ILE A C 1
ATOM 2585 O O . ILE A 1 335 ? 3.994 -7.252 9.384 1.00 53.94 335 ILE A O 1
ATOM 2589 N N . SER A 1 336 ? 5.554 -8.522 8.396 1.00 52.69 336 SER A N 1
ATOM 2590 C CA . SER A 1 336 ? 4.973 -9.821 8.787 1.00 52.69 336 SER A CA 1
ATOM 2591 C C . SER A 1 336 ? 4.804 -9.957 10.302 1.00 52.69 336 SER A C 1
ATOM 2593 O O . SER A 1 336 ? 3.755 -10.402 10.763 1.00 52.69 336 SER A O 1
ATOM 2595 N N . ASP A 1 337 ? 5.774 -9.476 11.082 1.00 58.72 337 ASP A N 1
ATOM 2596 C CA . ASP A 1 337 ? 5.755 -9.531 12.551 1.00 58.72 337 ASP A CA 1
ATOM 2597 C C . ASP A 1 337 ? 4.755 -8.543 13.172 1.00 58.72 337 ASP A C 1
ATOM 2599 O O . ASP A 1 337 ? 4.402 -8.646 14.348 1.00 58.72 337 ASP A O 1
ATOM 2603 N N . GLN A 1 338 ? 4.289 -7.561 12.395 1.00 62.78 338 GLN A N 1
ATOM 2604 C CA . GLN A 1 338 ? 3.320 -6.554 12.832 1.00 62.78 338 GLN A CA 1
ATOM 2605 C C . GLN A 1 338 ? 1.867 -6.994 12.579 1.00 62.78 338 GLN A C 1
ATOM 2607 O O . GLN A 1 338 ? 0.949 -6.479 13.219 1.00 62.78 338 GLN A O 1
ATOM 2612 N N . SER A 1 339 ? 1.652 -8.002 11.728 1.00 60.12 339 SER A N 1
ATOM 2613 C CA . SER A 1 339 ? 0.323 -8.493 11.323 1.00 60.12 339 SER A CA 1
ATOM 2614 C C . SER A 1 339 ? -0.567 -8.974 12.479 1.00 60.12 339 SER A C 1
ATOM 2616 O O . SER A 1 339 ? -1.787 -8.945 12.378 1.00 60.12 339 SER A O 1
ATOM 2618 N N . ALA A 1 340 ? 0.011 -9.376 13.615 1.00 73.12 340 ALA A N 1
ATOM 2619 C CA . ALA A 1 340 ? -0.751 -9.948 14.726 1.00 73.12 340 ALA A CA 1
ATOM 2620 C C . ALA A 1 340 ? -1.468 -8.917 15.626 1.00 73.12 340 ALA A C 1
ATOM 2622 O O . ALA A 1 340 ? -2.131 -9.319 16.590 1.00 73.12 340 ALA A O 1
ATOM 2623 N N . LEU A 1 341 ? -1.269 -7.615 15.390 1.00 85.94 341 LEU A N 1
ATOM 2624 C CA . LEU A 1 341 ? -1.921 -6.518 16.124 1.00 85.94 341 LEU A CA 1
ATOM 2625 C C . LEU A 1 341 ? -2.736 -5.602 15.207 1.00 85.94 341 LEU A C 1
ATOM 2627 O O . LEU A 1 341 ? -3.745 -5.049 15.638 1.00 85.94 341 LEU A O 1
ATOM 2631 N N . PHE A 1 342 ? -2.314 -5.455 13.953 1.00 91.19 342 PHE A N 1
ATOM 2632 C CA . PHE A 1 342 ? -2.971 -4.597 12.977 1.00 91.19 342 PHE A CA 1
ATOM 2633 C C . PHE A 1 342 ? -3.720 -5.443 11.956 1.00 91.19 342 PHE A C 1
ATOM 2635 O O . PHE A 1 342 ? -3.208 -6.443 11.466 1.00 91.19 342 PHE A O 1
ATOM 2642 N N . SER A 1 343 ? -4.917 -5.004 11.584 1.00 91.75 343 SER A N 1
ATOM 2643 C CA . SER A 1 343 ? -5.719 -5.645 10.541 1.00 91.75 343 SER A CA 1
ATOM 2644 C C . SER A 1 343 ? -5.071 -5.517 9.159 1.00 91.75 343 SER A C 1
ATOM 2646 O O . SER A 1 343 ? -5.370 -6.288 8.253 1.00 91.75 343 SER A O 1
ATOM 2648 N N . SER A 1 344 ? -4.214 -4.509 8.972 1.00 90.06 344 SER A N 1
ATOM 2649 C CA . SER A 1 344 ? -3.499 -4.251 7.727 1.00 90.06 344 SER A CA 1
ATOM 2650 C C . SER A 1 344 ? -2.342 -3.271 7.948 1.00 90.06 344 SER A C 1
ATOM 2652 O O . SER A 1 344 ? -2.353 -2.493 8.900 1.00 90.06 344 SER A O 1
ATOM 2654 N N . VAL A 1 345 ? -1.396 -3.241 7.003 1.00 90.62 345 VAL A N 1
ATOM 2655 C CA . VAL A 1 345 ? -0.320 -2.242 6.920 1.00 90.62 345 VAL A CA 1
ATOM 2656 C C . VAL A 1 345 ? -0.355 -1.521 5.567 1.00 90.62 345 VAL A C 1
ATOM 2658 O O . VAL A 1 345 ? -0.608 -2.145 4.531 1.00 90.62 345 VAL A O 1
ATOM 2661 N N . LEU A 1 346 ? -0.118 -0.209 5.576 1.00 89.12 346 LEU A N 1
ATOM 2662 C CA . LEU A 1 346 ? 0.032 0.647 4.402 1.00 89.12 346 LEU A CA 1
ATOM 2663 C C . LEU A 1 346 ? 1.365 1.400 4.486 1.00 89.12 346 LEU A C 1
ATOM 2665 O O . LEU A 1 346 ? 1.610 2.146 5.430 1.00 89.12 346 LEU A O 1
ATOM 2669 N N . THR A 1 347 ? 2.235 1.198 3.498 1.00 88.69 347 THR A N 1
ATOM 2670 C CA . THR A 1 347 ? 3.571 1.806 3.485 1.00 88.69 347 THR A CA 1
ATOM 2671 C C . THR A 1 347 ? 3.534 3.226 2.913 1.00 88.69 347 THR A C 1
ATOM 2673 O O . THR A 1 347 ? 2.954 3.449 1.851 1.00 88.69 347 THR A O 1
ATOM 2676 N N . LYS A 1 348 ? 4.184 4.172 3.592 1.00 85.56 348 LYS A N 1
ATOM 2677 C CA . LYS A 1 348 ? 4.407 5.554 3.164 1.00 85.56 348 LYS A CA 1
ATOM 2678 C C . LYS A 1 348 ? 5.548 5.637 2.124 1.00 85.56 348 LYS A C 1
ATOM 2680 O O . LYS A 1 348 ? 6.510 4.863 2.193 1.00 85.56 348 LYS A O 1
ATOM 2685 N N . PRO A 1 349 ? 5.491 6.580 1.164 1.00 85.25 349 PRO A N 1
ATOM 2686 C CA . PRO A 1 349 ? 4.354 7.457 0.866 1.00 85.25 349 PRO A CA 1
ATOM 2687 C C . PRO A 1 349 ? 3.202 6.692 0.188 1.00 85.25 349 PRO A C 1
ATOM 2689 O O . PRO A 1 349 ? 3.445 5.753 -0.572 1.00 85.25 349 PRO A O 1
ATOM 2692 N N . PHE A 1 350 ? 1.957 7.118 0.426 1.00 82.31 350 PHE A N 1
ATOM 2693 C CA . PHE A 1 350 ? 0.753 6.542 -0.182 1.00 82.31 350 PHE A CA 1
ATOM 2694 C C . PHE A 1 350 ? -0.171 7.624 -0.750 1.00 82.31 350 PHE A C 1
ATOM 2696 O O . PHE A 1 350 ? -0.245 8.748 -0.273 1.00 82.31 350 PHE A O 1
ATOM 2703 N N . THR A 1 351 ? -0.918 7.280 -1.791 1.00 80.19 351 THR A N 1
ATOM 2704 C CA . THR A 1 351 ? -1.925 8.166 -2.391 1.00 80.19 351 THR A CA 1
ATOM 2705 C C . THR A 1 351 ? -3.259 8.096 -1.641 1.00 80.19 351 THR A C 1
ATOM 2707 O O . THR A 1 351 ? -3.573 7.087 -1.006 1.00 80.19 351 THR A O 1
ATOM 2710 N N . ALA A 1 352 ? -4.106 9.118 -1.807 1.00 76.81 352 ALA A N 1
ATOM 2711 C CA . ALA A 1 352 ? -5.473 9.153 -1.261 1.00 76.81 352 ALA A CA 1
ATOM 2712 C C . ALA A 1 352 ? -6.295 7.933 -1.677 1.00 76.81 352 ALA A C 1
ATOM 2714 O O . ALA A 1 352 ? -6.970 7.302 -0.864 1.00 76.81 352 ALA A O 1
ATOM 2715 N N . LYS A 1 353 ? -6.147 7.534 -2.945 1.00 76.44 353 LYS A N 1
ATOM 2716 C CA . LYS A 1 353 ? -6.774 6.331 -3.482 1.00 76.44 353 LYS A CA 1
ATOM 2717 C C . LYS A 1 353 ? -6.303 5.082 -2.741 1.00 76.44 353 LYS A C 1
ATOM 2719 O O . LYS A 1 353 ? -7.144 4.294 -2.325 1.00 76.44 353 LYS A O 1
ATOM 2724 N N . GLN A 1 354 ? -4.994 4.892 -2.555 1.00 82.88 354 GLN A N 1
ATOM 2725 C CA . GLN A 1 354 ? -4.453 3.724 -1.843 1.00 82.88 354 GLN A CA 1
ATOM 2726 C C . GLN A 1 354 ? -4.934 3.662 -0.390 1.00 82.88 354 GLN A C 1
ATOM 2728 O O . GLN A 1 354 ? -5.319 2.589 0.075 1.00 82.88 354 GLN A O 1
ATOM 2733 N N . PHE A 1 355 ? -4.965 4.805 0.297 1.00 87.19 355 PHE A N 1
ATOM 2734 C CA . PHE A 1 355 ? -5.466 4.890 1.663 1.00 87.19 355 PHE A CA 1
ATOM 2735 C C . PHE A 1 355 ? -6.949 4.500 1.751 1.00 87.19 355 PHE A C 1
ATOM 2737 O O . PHE A 1 355 ? -7.290 3.558 2.468 1.00 87.19 355 PHE A O 1
ATOM 2744 N N . LEU A 1 356 ? -7.821 5.141 0.961 1.00 82.75 356 LEU A N 1
ATOM 2745 C CA . LEU A 1 356 ? -9.258 4.833 0.929 1.00 82.75 356 LEU A CA 1
ATOM 2746 C C . LEU A 1 356 ? -9.536 3.368 0.649 1.00 82.75 356 LEU A C 1
ATOM 2748 O O . LEU A 1 356 ? -10.328 2.721 1.329 1.00 82.75 356 LEU A O 1
ATOM 2752 N N . SER A 1 357 ? -8.863 2.852 -0.367 1.00 81.38 357 SER A N 1
ATOM 2753 C CA . SER A 1 357 ? -8.977 1.463 -0.782 1.00 81.38 357 SER A CA 1
ATOM 2754 C C . SER A 1 357 ? -8.741 0.523 0.388 1.00 81.38 357 SER A C 1
ATOM 2756 O O . SER A 1 357 ? -9.482 -0.440 0.582 1.00 81.38 357 SER A O 1
ATOM 2758 N N . ARG A 1 358 ? -7.742 0.831 1.223 1.00 88.44 358 ARG A N 1
ATOM 2759 C CA . ARG A 1 358 ? -7.452 0.008 2.387 1.00 88.44 358 ARG A CA 1
ATOM 2760 C C . ARG A 1 358 ? -8.474 0.185 3.505 1.00 88.44 358 ARG A C 1
ATOM 2762 O O . ARG A 1 358 ? -8.901 -0.814 4.075 1.00 88.44 358 ARG A O 1
ATOM 2769 N N . VAL A 1 359 ? -8.906 1.413 3.778 1.00 89.06 359 VAL A N 1
ATOM 2770 C CA . VAL A 1 359 ? -9.952 1.710 4.772 1.00 89.06 359 VAL A CA 1
ATOM 2771 C C . VAL A 1 359 ? -11.247 0.972 4.450 1.00 89.06 359 VAL A C 1
ATOM 2773 O O . VAL A 1 359 ? -11.793 0.269 5.295 1.00 89.06 359 VAL A O 1
ATOM 2776 N N . HIS A 1 360 ? -11.726 1.069 3.215 1.00 85.00 360 HIS A N 1
ATOM 2777 C CA . HIS A 1 360 ? -12.961 0.407 2.816 1.00 85.00 360 HIS A CA 1
ATOM 2778 C C . HIS A 1 360 ? -12.854 -1.117 2.819 1.00 85.00 360 HIS A C 1
ATOM 2780 O O . HIS A 1 360 ? -13.833 -1.791 3.144 1.00 85.00 360 HIS A O 1
ATOM 2786 N N . TYR A 1 361 ? -11.687 -1.661 2.461 1.00 85.56 361 TYR A N 1
ATOM 2787 C CA . TYR A 1 361 ? -11.436 -3.094 2.555 1.00 85.56 361 TYR A CA 1
ATOM 2788 C C . TYR A 1 361 ? -11.604 -3.551 4.007 1.00 85.56 361 TYR A C 1
ATOM 2790 O O . TYR A 1 361 ? -12.361 -4.480 4.273 1.00 85.56 361 TYR A O 1
ATOM 2798 N N . LEU A 1 362 ? -10.979 -2.838 4.949 1.00 88.44 362 LEU A N 1
ATOM 2799 C CA . LEU A 1 362 ? -11.076 -3.129 6.378 1.00 88.44 362 LEU A CA 1
ATOM 2800 C C . LEU A 1 362 ? -12.506 -3.006 6.914 1.00 88.44 362 LEU A C 1
ATOM 2802 O O . LEU A 1 362 ? -12.979 -3.922 7.578 1.00 88.44 362 LEU A O 1
ATOM 2806 N N . PHE A 1 363 ? -13.212 -1.926 6.574 1.00 85.00 363 PHE A N 1
ATOM 2807 C CA . PHE A 1 363 ? -14.596 -1.705 7.000 1.00 85.00 363 PHE A CA 1
ATOM 2808 C C . PHE A 1 363 ? -15.541 -2.840 6.559 1.00 85.00 363 PHE A C 1
ATOM 2810 O O . PHE A 1 363 ? -16.426 -3.264 7.303 1.00 85.00 363 PHE A O 1
ATOM 2817 N N . ARG A 1 364 ? -15.360 -3.373 5.343 1.00 81.75 364 ARG A N 1
ATOM 2818 C CA . ARG A 1 364 ? -16.188 -4.483 4.840 1.00 81.75 364 ARG A CA 1
ATOM 2819 C C . ARG A 1 364 ? -15.906 -5.811 5.535 1.00 81.75 364 ARG A C 1
ATOM 2821 O O . ARG A 1 364 ? -16.818 -6.627 5.630 1.00 81.75 364 ARG A O 1
ATOM 2828 N N . GLN A 1 365 ? -14.676 -6.039 5.992 1.00 78.75 365 GLN A N 1
ATOM 2829 C CA . GLN A 1 365 ? -14.315 -7.268 6.707 1.00 78.75 365 GLN A CA 1
ATOM 2830 C C . GLN A 1 365 ? -14.963 -7.332 8.095 1.00 78.75 365 GLN A C 1
ATOM 2832 O O . GLN A 1 365 ? -15.277 -8.421 8.558 1.00 78.75 365 GLN A O 1
ATOM 2837 N N . THR A 1 366 ? -15.201 -6.185 8.735 1.00 78.00 366 THR A N 1
ATOM 2838 C CA . THR A 1 366 ? -15.801 -6.106 10.078 1.00 78.00 366 THR A CA 1
ATOM 2839 C C . THR A 1 366 ? -17.321 -5.942 10.080 1.00 78.00 366 THR A C 1
ATOM 2841 O O . THR A 1 366 ? -17.939 -6.044 11.133 1.00 78.00 366 THR A O 1
ATOM 2844 N N . SER A 1 367 ? -17.935 -5.701 8.916 1.00 66.44 367 SER A N 1
ATOM 2845 C CA . SER A 1 367 ? -19.394 -5.554 8.758 1.00 66.44 367 SER A CA 1
ATOM 2846 C C . SER A 1 367 ? -20.125 -6.869 8.429 1.00 66.44 367 SER A C 1
ATOM 2848 O O . SER A 1 367 ? -21.319 -6.837 8.125 1.00 66.44 367 SER A O 1
ATOM 2850 N N . LYS A 1 368 ? -19.416 -8.003 8.423 1.00 51.12 368 LYS A N 1
ATOM 2851 C CA . LYS A 1 368 ? -19.969 -9.358 8.267 1.00 51.12 368 LYS A CA 1
ATOM 2852 C C . LYS A 1 368 ? -20.087 -10.017 9.630 1.00 51.12 368 LYS A C 1
ATOM 2854 O O . LYS A 1 368 ? -21.089 -10.738 9.822 1.00 51.12 368 LYS A O 1
#

Secondary structure (DSSP, 8-state):
--STT-EEEEEE-TTS-EEEEEEEEEETTEEEEEE-S-PPPTT--S---BEE-STT-TT--B--------SSS------PPPP---TT----PPP---------------S-TT--PPS-EEEEEE--GGGGGGGTTGGGTEEEEEE-STTHHHHHHHH--SEEEEETTSTTHHHHHHHHHHSTTGGGSPEEEEEESS----TTSSEEEEESPPHHHHHHHHHHHHHHHHHHHHHHHTSS-SPP-TTEEEEEE---TTHHHHHHHHHHTSSEEEEEESSGGGGTGGGGSPPPSEEEEETT-SSS-HHHHHHHHHHSTTTTTS-EEEEES--STTSGGGTTT-SEEEESS--HHHHHHHHHHHHHHH--

pLDDT: mean 70.6, std 20.66, range [24.61, 95.5]

Radius of gyration: 28.0 Å; chains: 1; bounding box: 45×56×90 Å

Foldseek 3Di:
DDPPAWDWWWWAWPVGDIAIWIWDDPDPQAIWIWGDDDPDPPDDPQWTWTATPDPPCHPQTFTFGFDDDPDDDSGGTGGGDGDPDPPDDDDDDDDDDDDDDDDDDDDDDDPDDPPPQPPEFAEEEADDPVCVVLCPVVVVRYNYDYDPDPVVVVVCVVRVGLAYEAEPPRPCRVVSLVCQCPPPSNVLHAYEYEYADDDDDDVSHLYYAYPVGDPVVVSLSSVVRSVSSVLVVCCPPPPVPDPQPAAAEEEEEAQDPPCVVVVVVLVVVGSYHYDYDNDVVCVVVCLVDDAGQEYEYECPHDPDGRQVSLVVLCVRPRRVLRAYEYEYCDDDDPVVVVVVRHVYYDHPPDHSVSVSSVSSVRSVVSVD